Protein AF-B5JHD6-F1 (afdb_monomer_lite)

Structure (mmCIF, N/CA/C/O backbone):
data_AF-B5JHD6-F1
#
_entry.id   AF-B5JHD6-F1
#
loop_
_atom_site.group_PDB
_atom_site.id
_atom_site.type_symbol
_atom_site.label_atom_id
_atom_site.label_alt_id
_atom_site.label_comp_id
_atom_site.label_asym_id
_atom_site.label_entity_id
_atom_site.label_seq_id
_atom_site.pdbx_PDB_ins_code
_atom_site.Cartn_x
_atom_site.Cartn_y
_atom_site.Cartn_z
_atom_site.occupancy
_atom_site.B_iso_or_equiv
_atom_site.auth_seq_id
_atom_site.auth_comp_id
_atom_site.auth_asym_id
_atom_site.auth_atom_id
_atom_site.pdbx_PDB_model_num
ATOM 1 N N . MET A 1 1 ? -7.390 13.481 -15.199 1.00 59.25 1 MET A N 1
ATOM 2 C CA . MET A 1 1 ? -8.404 12.491 -14.768 1.00 59.25 1 MET A CA 1
ATOM 3 C C . MET A 1 1 ? -8.276 12.307 -13.263 1.00 59.25 1 MET A C 1
ATOM 5 O O . MET A 1 1 ? -7.153 12.351 -12.780 1.00 59.25 1 MET A O 1
ATOM 9 N N . ILE A 1 2 ? -9.385 12.173 -12.535 1.00 67.25 2 ILE A N 1
ATOM 10 C CA . ILE A 1 2 ? -9.398 11.978 -11.071 1.00 67.25 2 ILE A CA 1
ATOM 11 C C . ILE A 1 2 ? -9.915 10.574 -10.760 1.00 67.25 2 ILE A C 1
ATOM 13 O O . ILE A 1 2 ? -10.677 10.013 -11.543 1.00 67.25 2 ILE A O 1
ATOM 17 N N . HIS A 1 3 ? -9.494 9.975 -9.647 1.00 74.19 3 HIS A N 1
ATOM 18 C CA . HIS A 1 3 ? -10.008 8.660 -9.261 1.00 74.19 3 HIS A CA 1
ATOM 19 C C . HIS A 1 3 ? -11.530 8.717 -9.033 1.00 74.19 3 HIS A C 1
ATOM 21 O O . HIS A 1 3 ? -12.053 9.740 -8.590 1.00 74.19 3 HIS A O 1
ATOM 27 N N . SER A 1 4 ? -12.247 7.626 -9.320 1.00 74.56 4 SER A N 1
ATOM 28 C CA . SER A 1 4 ? -13.714 7.564 -9.215 1.00 74.56 4 SER A CA 1
ATOM 29 C C . SER A 1 4 ? -14.235 7.854 -7.803 1.00 74.56 4 SER A C 1
ATOM 31 O O . SER A 1 4 ? -15.340 8.359 -7.656 1.00 74.56 4 SER A O 1
ATOM 33 N N . SER A 1 5 ? -13.419 7.619 -6.773 1.00 76.75 5 SER A N 1
ATOM 34 C CA . SER A 1 5 ? -13.726 7.980 -5.380 1.00 76.75 5 SER A CA 1
ATOM 35 C C . SER A 1 5 ? -13.783 9.490 -5.111 1.00 76.75 5 SER A C 1
ATOM 37 O O . SER A 1 5 ? -14.261 9.889 -4.057 1.00 76.75 5 SER A O 1
ATOM 39 N N . LEU A 1 6 ? -13.271 10.318 -6.027 1.00 78.12 6 LEU A N 1
ATOM 40 C CA . LEU A 1 6 ? -13.299 11.787 -5.970 1.00 78.12 6 LEU A CA 1
ATOM 41 C C . LEU A 1 6 ? -14.245 12.374 -7.037 1.00 78.12 6 LEU A C 1
ATOM 43 O O . LEU A 1 6 ? -14.304 13.589 -7.252 1.00 78.12 6 LEU A O 1
ATOM 47 N N . ALA A 1 7 ? -14.940 11.507 -7.778 1.00 79.19 7 ALA A N 1
ATOM 48 C CA . ALA A 1 7 ? -15.856 11.913 -8.827 1.00 79.19 7 ALA A CA 1
ATOM 49 C C . ALA A 1 7 ? -17.216 12.306 -8.230 1.00 79.19 7 ALA A C 1
ATOM 51 O O . ALA A 1 7 ? -17.788 11.590 -7.413 1.00 79.19 7 ALA A O 1
ATOM 52 N N . SER A 1 8 ? -17.743 13.437 -8.686 1.00 82.06 8 SER A N 1
ATOM 53 C CA . SER A 1 8 ? -19.093 13.927 -8.424 1.00 82.06 8 SER A CA 1
ATOM 54 C C . SER A 1 8 ? -19.774 14.225 -9.759 1.00 82.06 8 SER A C 1
ATOM 56 O O . SER A 1 8 ? -19.121 14.401 -10.790 1.00 82.06 8 SER A O 1
ATOM 58 N N . THR A 1 9 ? -21.103 14.300 -9.741 1.00 84.38 9 THR A N 1
ATOM 59 C CA . THR A 1 9 ? -21.901 14.783 -10.872 1.00 84.38 9 THR A CA 1
ATOM 60 C C . THR A 1 9 ? -21.648 16.266 -11.168 1.00 84.38 9 THR A C 1
ATOM 62 O O . THR A 1 9 ? -21.937 16.717 -12.273 1.00 84.38 9 THR A O 1
ATOM 65 N N . GLN A 1 10 ? -21.072 17.015 -10.219 1.00 87.25 10 GLN A N 1
ATOM 66 C CA . GLN A 1 10 ? -20.651 18.406 -10.390 1.00 87.25 10 GLN A CA 1
ATOM 67 C C . GLN A 1 10 ? -19.124 18.527 -10.423 1.00 87.25 10 GLN A C 1
ATOM 69 O O . GLN A 1 10 ? -18.422 18.097 -9.502 1.00 87.25 10 GLN A O 1
ATOM 74 N N . ARG A 1 11 ? -18.601 19.176 -11.468 1.00 86.62 11 ARG A N 1
ATOM 75 C CA . ARG A 1 11 ? -17.157 19.341 -11.692 1.00 86.62 11 ARG A CA 1
ATOM 76 C C . ARG A 1 11 ? -16.479 20.080 -10.539 1.00 86.62 11 ARG A C 1
ATOM 78 O O . ARG A 1 11 ? -15.408 19.673 -10.094 1.00 86.62 11 ARG A O 1
ATOM 85 N N . GLU A 1 12 ? -17.098 21.148 -10.054 1.00 90.25 12 GLU A N 1
ATOM 86 C CA . GLU A 1 12 ? -16.573 22.009 -8.993 1.00 90.25 12 GLU A CA 1
ATOM 87 C C . GLU A 1 12 ? -16.399 21.223 -7.690 1.00 90.25 12 GLU A C 1
ATOM 89 O O . GLU A 1 12 ? -15.386 21.360 -7.001 1.00 90.25 12 GLU A O 1
ATOM 94 N N . GLN A 1 13 ? -17.345 20.330 -7.387 1.00 87.50 13 GLN A N 1
ATOM 95 C CA . GLN A 1 13 ? -17.265 19.456 -6.220 1.00 87.50 13 GLN A CA 1
ATOM 96 C C . GLN A 1 13 ? -16.107 18.465 -6.339 1.00 87.50 13 GLN A C 1
ATOM 98 O O . GLN A 1 13 ? -15.346 18.301 -5.388 1.00 87.50 13 GLN A O 1
ATOM 103 N N . SER A 1 14 ? -15.925 17.856 -7.511 1.00 86.62 14 SER A N 1
ATOM 104 C CA . SER A 1 14 ? -14.797 16.962 -7.780 1.00 86.62 14 SER A CA 1
ATOM 105 C C . SER A 1 14 ? -13.440 17.643 -7.616 1.00 86.62 14 SER A C 1
ATOM 107 O O . SER A 1 14 ? -12.533 17.083 -7.001 1.00 86.62 14 SER A O 1
ATOM 109 N N . VAL A 1 15 ? -13.299 18.869 -8.127 1.00 88.88 15 VAL A N 1
ATOM 110 C CA . VAL A 1 15 ? -12.073 19.663 -7.955 1.00 88.88 15 VAL A CA 1
ATOM 111 C C . VAL A 1 15 ? -11.850 19.994 -6.479 1.00 88.88 15 VAL A C 1
ATOM 113 O O . VAL A 1 15 ? -10.741 19.833 -5.975 1.00 88.88 15 VAL A O 1
ATOM 116 N N . SER A 1 16 ? -12.901 20.401 -5.763 1.00 90.12 16 SER A N 1
ATOM 117 C CA . SER A 1 16 ? -12.817 20.693 -4.329 1.00 90.12 16 SER A CA 1
ATOM 118 C C . SER A 1 16 ? -12.379 19.470 -3.515 1.00 90.12 16 SER A C 1
ATOM 120 O O . SER A 1 16 ? -11.486 19.580 -2.675 1.00 90.12 16 SER A O 1
ATOM 122 N N . GLN A 1 17 ? -12.951 18.293 -3.788 1.00 87.38 17 GLN A N 1
ATOM 123 C CA . GLN A 1 17 ? -12.569 17.041 -3.129 1.00 87.38 17 GLN A CA 1
ATOM 124 C C . GLN A 1 17 ? -11.115 16.667 -3.424 1.00 87.38 17 GLN A C 1
ATOM 126 O O . GLN A 1 17 ? -10.370 16.367 -2.494 1.00 87.38 17 GLN A O 1
ATOM 131 N N . ALA A 1 18 ? -10.687 16.756 -4.687 1.00 88.19 18 ALA A N 1
ATOM 132 C CA . ALA A 1 18 ? -9.306 16.478 -5.070 1.00 88.19 18 ALA A CA 1
ATOM 133 C C . ALA A 1 18 ? -8.311 17.411 -4.363 1.00 88.19 18 ALA A C 1
ATOM 135 O O . ALA A 1 18 ? -7.314 16.942 -3.817 1.00 88.19 18 ALA A O 1
ATOM 136 N N . ASN A 1 19 ? -8.609 18.711 -4.296 1.00 92.31 19 ASN A N 1
ATOM 137 C CA . ASN A 1 19 ? -7.760 19.679 -3.601 1.00 92.31 19 ASN A CA 1
ATOM 138 C C . ASN A 1 19 ? -7.677 19.395 -2.094 1.00 92.31 19 ASN A C 1
ATOM 140 O O . ASN A 1 19 ? -6.587 19.433 -1.529 1.00 92.31 19 ASN A O 1
ATOM 144 N N . LYS A 1 20 ? -8.796 19.044 -1.445 1.00 90.50 20 LYS A N 1
ATOM 145 C CA . LYS A 1 20 ? -8.798 18.643 -0.027 1.00 90.50 20 LYS A CA 1
ATOM 146 C C . LYS A 1 20 ? -7.954 17.390 0.212 1.00 90.50 20 LYS A C 1
ATOM 148 O O . LYS A 1 20 ? -7.180 17.351 1.163 1.00 90.50 20 LYS A O 1
ATOM 153 N N . SER A 1 21 ? -8.064 16.387 -0.659 1.00 88.69 21 SER A N 1
ATOM 154 C CA . SER A 1 21 ? -7.239 15.177 -0.580 1.00 88.69 21 SER A CA 1
ATOM 155 C C . SER A 1 21 ? -5.751 15.469 -0.774 1.00 88.69 21 SER A C 1
ATOM 157 O O . SER A 1 21 ? -4.937 14.875 -0.075 1.00 88.69 21 SER A O 1
ATOM 159 N N . LEU A 1 22 ? -5.388 16.392 -1.671 1.00 90.38 22 LEU A N 1
ATOM 160 C CA . LEU A 1 22 ? -3.996 16.805 -1.876 1.00 90.38 22 LEU A CA 1
ATOM 161 C C . LEU A 1 22 ? -3.410 17.510 -0.650 1.00 90.38 22 LEU A C 1
ATOM 163 O O . LEU A 1 22 ? -2.278 17.216 -0.275 1.00 90.38 22 LEU A O 1
ATOM 167 N N . ILE A 1 23 ? -4.173 18.407 -0.018 1.00 92.62 23 ILE A N 1
ATOM 168 C CA . ILE A 1 23 ? -3.746 19.092 1.211 1.00 92.62 23 ILE A CA 1
ATOM 169 C C . ILE A 1 23 ? -3.494 18.065 2.317 1.00 92.62 23 ILE A C 1
ATOM 171 O O . ILE A 1 23 ? -2.400 18.030 2.874 1.00 92.62 23 ILE A O 1
ATOM 175 N N . ARG A 1 24 ? -4.453 17.158 2.549 1.00 90.06 24 ARG A N 1
ATOM 176 C CA . ARG A 1 24 ? -4.316 16.094 3.552 1.00 90.06 24 ARG A CA 1
ATOM 177 C C . ARG A 1 24 ? -3.116 15.189 3.273 1.00 90.06 24 ARG A C 1
ATOM 179 O O . ARG A 1 24 ? -2.367 14.871 4.188 1.00 90.06 24 ARG A O 1
ATOM 186 N N . LEU A 1 25 ? -2.924 14.783 2.016 1.00 91.25 25 LEU A N 1
ATOM 187 C CA . LEU A 1 25 ? -1.775 13.970 1.624 1.00 91.25 25 LEU A CA 1
ATOM 188 C C . LEU A 1 25 ? -0.466 14.701 1.931 1.00 91.25 25 LEU A C 1
ATOM 190 O O . LEU A 1 25 ? 0.442 14.095 2.486 1.00 91.25 25 LEU A O 1
ATOM 194 N N . ARG A 1 26 ? -0.368 15.997 1.608 1.00 93.50 26 ARG A N 1
ATOM 195 C CA . ARG A 1 26 ? 0.827 16.791 1.913 1.00 93.50 26 ARG A CA 1
ATOM 196 C C . ARG A 1 26 ? 1.088 16.840 3.417 1.00 93.50 26 ARG A C 1
ATOM 198 O O . ARG A 1 26 ? 2.199 16.545 3.829 1.00 93.50 26 ARG A O 1
ATOM 205 N N . GLU A 1 27 ? 0.085 17.157 4.230 1.00 92.44 27 GLU A N 1
ATOM 206 C CA . GLU A 1 27 ? 0.219 17.186 5.696 1.00 92.44 27 GLU A CA 1
ATOM 207 C C . GLU A 1 27 ? 0.692 15.836 6.261 1.00 92.44 27 GLU A C 1
ATOM 209 O O . GLU A 1 27 ? 1.582 15.793 7.112 1.00 92.44 27 GLU A O 1
ATOM 214 N N . GLN A 1 28 ? 0.150 14.727 5.749 1.00 91.69 28 GLN A N 1
ATOM 215 C CA . GLN A 1 28 ? 0.543 13.374 6.153 1.00 91.69 28 GLN A CA 1
ATOM 216 C C . GLN A 1 28 ? 1.957 13.006 5.698 1.00 91.69 28 GLN A C 1
ATOM 218 O O . GLN A 1 28 ? 2.679 12.350 6.440 1.00 91.69 28 GLN A O 1
ATOM 223 N N . LEU A 1 29 ? 2.377 13.441 4.509 1.00 94.12 29 LEU A N 1
ATOM 224 C CA . LEU A 1 29 ? 3.743 13.233 4.031 1.00 94.12 29 LEU A CA 1
ATOM 225 C C . LEU A 1 29 ? 4.763 14.059 4.820 1.00 94.12 29 LEU A C 1
ATOM 227 O O . LEU A 1 29 ? 5.862 13.571 5.043 1.00 94.12 29 LEU A O 1
ATOM 231 N N . LEU A 1 30 ? 4.414 15.272 5.260 1.00 93.31 30 LEU A N 1
ATOM 232 C CA . LEU A 1 30 ? 5.315 16.139 6.032 1.00 93.31 30 LEU A CA 1
ATOM 233 C C . LEU A 1 30 ? 5.460 15.719 7.501 1.00 93.31 30 LEU A C 1
ATOM 235 O O . LEU A 1 30 ? 6.482 15.995 8.115 1.00 93.31 30 LEU A O 1
ATOM 239 N N . SER A 1 31 ? 4.436 15.085 8.076 1.00 90.62 31 SER A N 1
ATOM 240 C CA . SER A 1 31 ? 4.421 14.673 9.491 1.00 90.62 31 SER A CA 1
ATOM 241 C C . SER A 1 31 ? 4.635 13.171 9.705 1.00 90.62 31 SER A C 1
ATOM 243 O O . SER A 1 31 ? 4.925 12.735 10.820 1.00 90.62 31 SER A O 1
ATOM 245 N N . GLY A 1 32 ? 4.468 12.364 8.656 1.00 91.12 32 GLY A N 1
ATOM 246 C CA . GLY A 1 32 ? 4.593 10.913 8.710 1.00 91.12 32 GLY A CA 1
ATOM 247 C C . GLY A 1 32 ? 6.040 10.446 8.846 1.00 91.12 32 GLY A C 1
ATOM 248 O O . GLY A 1 32 ? 6.964 11.074 8.338 1.00 91.12 32 GLY A O 1
ATOM 249 N N . ARG A 1 33 ? 6.224 9.296 9.504 1.00 92.19 33 ARG A N 1
ATOM 250 C CA . ARG A 1 33 ? 7.524 8.610 9.612 1.00 92.19 33 ARG A CA 1
ATOM 251 C C . ARG A 1 33 ? 7.692 7.444 8.643 1.00 92.19 33 ARG A C 1
ATOM 253 O O . ARG A 1 33 ? 8.809 7.014 8.416 1.00 92.19 33 ARG A O 1
ATOM 260 N N . LEU A 1 34 ? 6.594 6.922 8.097 1.00 93.06 34 LEU A N 1
ATOM 261 C CA . LEU A 1 34 ? 6.599 5.763 7.211 1.00 93.06 34 LEU A CA 1
ATOM 262 C C . LEU A 1 34 ? 5.595 5.975 6.076 1.00 93.06 34 LEU A C 1
ATOM 264 O O . LEU A 1 34 ? 4.412 6.209 6.330 1.00 93.06 34 LEU A O 1
ATOM 268 N N . LEU A 1 35 ? 6.055 5.845 4.835 1.00 95.50 35 LEU A N 1
ATOM 269 C CA . LEU A 1 35 ? 5.222 5.797 3.638 1.00 95.50 35 LEU A CA 1
ATOM 270 C C . LEU A 1 35 ? 5.251 4.390 3.045 1.00 95.50 35 LEU A C 1
ATOM 272 O O . LEU A 1 35 ? 6.286 3.917 2.582 1.00 95.50 35 LEU A O 1
ATOM 276 N N . ILE A 1 36 ? 4.090 3.741 3.004 1.00 96.00 36 ILE A N 1
ATOM 277 C CA . ILE A 1 36 ? 3.935 2.423 2.385 1.00 96.00 36 ILE A CA 1
ATOM 278 C C . ILE A 1 36 ? 3.467 2.609 0.940 1.00 96.00 36 ILE A C 1
ATOM 280 O O . ILE A 1 36 ? 2.421 3.213 0.691 1.00 96.00 36 ILE A O 1
ATOM 284 N N . LEU A 1 37 ? 4.218 2.069 -0.018 1.00 96.94 37 LEU A N 1
ATOM 285 C CA . LEU A 1 37 ? 3.880 2.082 -1.439 1.00 96.94 37 LEU A CA 1
ATOM 286 C C . LEU A 1 37 ? 3.614 0.655 -1.924 1.00 96.94 37 LEU A C 1
ATOM 288 O O . LEU A 1 37 ? 4.531 -0.139 -2.134 1.00 96.94 37 LEU A O 1
ATOM 292 N N . THR A 1 38 ? 2.338 0.341 -2.144 1.00 97.25 38 THR A N 1
ATOM 293 C CA . THR A 1 38 ? 1.916 -0.946 -2.706 1.00 97.25 38 THR A CA 1
ATOM 294 C C . THR A 1 38 ? 1.866 -0.886 -4.232 1.00 97.25 38 THR A C 1
ATOM 296 O O . THR A 1 38 ? 1.017 -0.218 -4.822 1.00 97.25 38 THR A O 1
ATOM 299 N N . LEU A 1 39 ? 2.757 -1.625 -4.887 1.00 96.75 39 LEU A N 1
ATOM 300 C CA . LEU A 1 39 ? 2.866 -1.702 -6.339 1.00 96.75 39 LEU A CA 1
ATOM 301 C C . LEU A 1 39 ? 1.906 -2.763 -6.898 1.00 96.75 39 LEU A C 1
ATOM 303 O O . LEU A 1 39 ? 2.007 -3.948 -6.582 1.00 96.75 39 LEU A O 1
ATOM 307 N N . GLY A 1 40 ? 0.950 -2.341 -7.728 1.00 93.56 40 GLY A N 1
ATOM 308 C CA . GLY A 1 40 ? -0.101 -3.218 -8.260 1.00 93.56 40 GLY A CA 1
ATOM 309 C C . GLY A 1 40 ? 0.272 -3.915 -9.568 1.00 93.56 40 GLY A C 1
ATOM 310 O O . GLY A 1 40 ? 0.277 -5.146 -9.644 1.00 93.56 40 GLY A O 1
ATOM 311 N N . SER A 1 41 ? 0.583 -3.114 -10.589 1.00 92.44 41 SER A N 1
ATOM 312 C CA . SER A 1 41 ? 0.850 -3.551 -11.959 1.00 92.44 41 SER A CA 1
ATOM 313 C C . SER A 1 41 ? 1.869 -2.627 -12.629 1.00 92.44 41 SER A C 1
ATOM 315 O O . SER A 1 41 ? 1.910 -1.431 -12.351 1.00 92.44 41 SER A O 1
ATOM 317 N N . SER A 1 42 ? 2.663 -3.192 -13.531 1.00 93.19 42 SER A N 1
ATOM 318 C CA . SER A 1 42 ? 3.587 -2.506 -14.444 1.00 93.19 42 SER A CA 1
ATOM 319 C C . SER A 1 42 ? 3.014 -2.387 -15.860 1.00 93.19 42 SER A C 1
ATOM 321 O O . SER A 1 42 ? 3.710 -1.989 -16.791 1.00 93.19 42 SER A O 1
ATOM 323 N N . TRP A 1 43 ? 1.738 -2.728 -16.040 1.00 91.06 43 TRP A N 1
ATOM 324 C CA . TRP A 1 43 ? 1.001 -2.391 -17.246 1.00 91.06 43 TRP A CA 1
ATOM 325 C C . TRP A 1 43 ? 0.473 -0.965 -17.138 1.00 91.06 43 TRP A C 1
ATOM 327 O O . TRP A 1 43 ? -0.345 -0.661 -16.267 1.00 91.06 43 TRP A O 1
ATOM 337 N N . VAL A 1 44 ? 0.913 -0.108 -18.050 1.00 88.50 44 VAL A N 1
ATOM 338 C CA . VAL A 1 44 ? 0.429 1.267 -18.187 1.00 88.50 44 VAL A CA 1
ATOM 339 C C . VAL A 1 44 ? -0.440 1.398 -19.425 1.00 88.50 44 VAL A C 1
ATOM 341 O O . VAL A 1 44 ? -0.283 0.679 -20.413 1.00 88.50 44 VAL A O 1
ATOM 344 N N . TYR A 1 45 ? -1.384 2.328 -19.333 1.00 86.38 45 TYR A N 1
ATOM 345 C CA . TYR A 1 45 ? -2.268 2.705 -20.420 1.00 86.38 45 TYR A CA 1
ATOM 346 C C . TYR A 1 45 ? -1.944 4.139 -20.818 1.00 86.38 45 TYR A C 1
ATOM 348 O O . TYR A 1 45 ? -1.857 5.014 -19.963 1.00 86.38 45 TYR A O 1
ATOM 356 N N . GLU A 1 46 ? -1.802 4.390 -22.108 1.00 85.31 46 GLU A N 1
ATOM 357 C CA . GLU A 1 46 ? -1.583 5.719 -22.673 1.00 85.31 46 GLU A CA 1
ATOM 358 C C . GLU A 1 46 ? -2.734 6.057 -23.606 1.00 85.31 46 GLU A C 1
ATOM 360 O O . GLU A 1 46 ? -3.170 5.207 -24.380 1.00 85.31 46 GLU A O 1
ATOM 365 N N . ILE A 1 47 ? -3.252 7.282 -23.546 1.00 83.81 47 ILE A N 1
ATOM 366 C CA . ILE A 1 47 ? -4.302 7.705 -24.480 1.00 83.81 47 ILE A CA 1
ATOM 367 C C . ILE A 1 47 ? -3.670 7.860 -25.866 1.00 83.81 47 ILE A C 1
ATOM 369 O O . ILE A 1 47 ? -2.663 8.546 -26.014 1.00 83.81 47 ILE A O 1
ATOM 373 N N . LYS A 1 48 ? -4.268 7.257 -26.899 1.00 82.75 48 LYS A N 1
ATOM 374 C CA . LYS A 1 48 ? -3.724 7.315 -28.270 1.00 82.75 48 LYS A CA 1
ATOM 375 C C . LYS A 1 48 ? -3.541 8.746 -28.784 1.00 82.75 48 LYS A C 1
ATOM 377 O O . LYS A 1 48 ? -2.535 9.044 -29.416 1.00 82.75 48 LYS A O 1
ATOM 382 N N . ASP A 1 49 ? -4.486 9.624 -28.457 1.00 80.69 49 ASP A N 1
ATOM 383 C CA . ASP A 1 49 ? -4.493 11.027 -28.892 1.00 80.69 49 ASP A CA 1
ATOM 384 C C . ASP A 1 49 ? -3.587 11.935 -28.040 1.00 80.69 49 ASP A C 1
ATOM 386 O O . ASP A 1 49 ? -3.318 13.076 -28.411 1.00 80.69 49 ASP A O 1
ATOM 390 N N . ASN A 1 50 ? -3.135 11.460 -26.875 1.00 77.19 50 ASN A N 1
ATOM 391 C CA . ASN A 1 50 ? -2.248 12.191 -25.976 1.00 77.19 50 ASN A CA 1
ATOM 392 C C . ASN A 1 50 ? -1.436 11.179 -25.149 1.00 77.19 50 ASN A C 1
ATOM 394 O O . ASN A 1 50 ? -2.000 10.633 -24.195 1.00 77.19 50 ASN A O 1
ATOM 398 N N . PRO A 1 51 ? -0.153 10.932 -25.483 1.00 73.19 51 PRO A N 1
ATOM 399 C CA . PRO A 1 51 ? 0.677 9.865 -24.914 1.00 73.19 51 PRO A CA 1
ATOM 400 C C . PRO A 1 51 ? 1.126 10.188 -23.479 1.00 73.19 51 PRO A C 1
ATOM 402 O O . PRO A 1 51 ? 2.305 10.255 -23.147 1.00 73.19 51 PRO A O 1
ATOM 405 N N . GLN A 1 52 ? 0.158 10.443 -22.610 1.00 75.75 52 GLN A N 1
ATOM 406 C CA . GLN A 1 52 ? 0.322 10.532 -21.177 1.00 75.75 52 GLN A CA 1
ATOM 407 C C . GLN A 1 52 ? -0.140 9.212 -20.579 1.00 75.75 52 GLN A C 1
ATOM 409 O O . GLN A 1 52 ? -1.242 8.737 -20.871 1.00 75.75 52 GLN A O 1
ATOM 414 N N . ALA A 1 53 ? 0.699 8.647 -19.714 1.00 75.44 53 ALA A N 1
ATOM 415 C CA . ALA A 1 53 ? 0.324 7.505 -18.904 1.00 75.44 53 ALA A CA 1
ATOM 416 C C . ALA A 1 53 ? -0.871 7.880 -18.021 1.00 75.44 53 ALA A C 1
ATOM 418 O O . ALA A 1 53 ? -0.868 8.889 -17.309 1.00 75.44 53 ALA A O 1
ATOM 419 N N . VAL A 1 54 ? -1.905 7.055 -18.066 1.00 73.50 54 VAL A N 1
ATOM 420 C CA . VAL A 1 54 ? -3.126 7.229 -17.298 1.00 73.50 54 VAL A CA 1
ATOM 421 C C . VAL A 1 54 ? -3.515 5.919 -16.639 1.00 73.50 54 VAL A C 1
ATOM 423 O O . VAL A 1 54 ? -3.345 4.829 -17.180 1.00 73.50 54 VAL A O 1
ATOM 426 N N . ALA A 1 55 ? -4.098 6.025 -15.452 1.00 67.06 55 ALA A N 1
ATOM 427 C CA . ALA A 1 55 ? -4.815 4.910 -14.864 1.00 67.06 55 ALA A CA 1
ATOM 428 C C . ALA A 1 55 ? -6.187 4.774 -15.550 1.00 67.06 55 ALA A C 1
ATOM 430 O O . ALA A 1 55 ? -6.838 5.780 -15.859 1.00 67.06 55 ALA A O 1
ATOM 431 N N . HIS A 1 56 ? -6.651 3.540 -15.773 1.00 65.88 56 HIS A N 1
ATOM 432 C CA . HIS A 1 56 ? -7.946 3.228 -16.404 1.00 65.88 56 HIS A CA 1
ATOM 433 C C . HIS A 1 56 ? -9.139 3.502 -15.459 1.00 65.88 56 HIS A C 1
ATOM 435 O O . HIS A 1 56 ? -10.005 2.665 -15.229 1.00 65.88 56 HIS A O 1
ATOM 441 N N . ASN A 1 57 ? -9.193 4.701 -14.877 1.00 60.41 57 ASN A N 1
ATOM 442 C CA . ASN A 1 57 ? -10.077 5.031 -13.754 1.00 60.41 57 ASN A CA 1
ATOM 443 C C . ASN A 1 57 ? -11.499 5.441 -14.167 1.00 60.41 57 ASN A C 1
ATOM 445 O O . ASN A 1 57 ? -12.396 5.469 -13.329 1.00 60.41 57 ASN A O 1
ATOM 449 N N . HIS A 1 58 ? -11.728 5.755 -15.445 1.00 56.62 58 HIS A N 1
ATOM 450 C CA . HIS A 1 58 ? -13.018 6.261 -15.935 1.00 56.62 58 HIS A CA 1
ATOM 451 C C . HIS A 1 58 ? -13.795 5.257 -16.792 1.00 56.62 58 HIS A C 1
ATOM 453 O O . HIS A 1 58 ? -14.741 5.651 -17.468 1.00 56.62 58 HIS A O 1
ATOM 459 N N . LYS A 1 59 ? -13.406 3.971 -16.780 1.00 65.19 59 LYS A N 1
ATOM 460 C CA . LYS A 1 59 ? -14.050 2.914 -17.587 1.00 65.19 59 LYS A CA 1
ATOM 461 C C . LYS A 1 59 ? -14.201 3.305 -19.068 1.00 65.19 59 LYS A C 1
ATOM 463 O O . LYS A 1 59 ? -15.174 2.937 -19.720 1.00 65.19 59 LYS A O 1
ATOM 468 N N . LEU A 1 60 ? -13.254 4.087 -19.586 1.00 71.94 60 LEU A N 1
ATOM 469 C CA . LEU A 1 60 ? -13.243 4.475 -20.991 1.00 71.94 60 LEU A CA 1
ATOM 470 C C . LEU A 1 60 ? -13.025 3.229 -21.867 1.00 71.94 60 LEU A C 1
ATOM 472 O O . LEU A 1 60 ? -12.365 2.287 -21.413 1.00 71.94 60 LEU A O 1
ATOM 476 N N . PRO A 1 61 ? -13.544 3.210 -23.104 1.00 79.00 61 PRO A N 1
ATOM 477 C CA . PRO A 1 61 ? -13.315 2.110 -24.035 1.00 79.00 61 PRO A CA 1
ATOM 478 C C . PRO A 1 61 ? -11.820 1.775 -24.187 1.00 79.00 61 PRO A C 1
ATOM 480 O O . PRO A 1 61 ? -10.987 2.675 -24.305 1.00 79.00 61 PRO A O 1
ATOM 483 N N . LEU A 1 62 ? -11.470 0.482 -24.122 1.00 76.38 62 LEU A N 1
ATOM 484 C CA . LEU A 1 62 ? -10.074 0.011 -24.131 1.00 76.38 62 LEU A CA 1
ATOM 485 C C . LEU A 1 62 ? -9.342 0.334 -25.443 1.00 76.38 62 LEU A C 1
ATOM 487 O O . LEU A 1 62 ? -8.130 0.516 -25.443 1.00 76.38 62 LEU A O 1
ATOM 491 N N . ASP A 1 63 ? -10.078 0.455 -26.545 1.00 83.88 63 ASP A N 1
ATOM 492 C CA . ASP A 1 63 ? -9.576 0.823 -27.872 1.00 83.88 63 ASP A CA 1
ATOM 493 C C . ASP A 1 63 ? -8.993 2.244 -27.938 1.00 83.88 63 ASP A C 1
ATOM 495 O O . ASP A 1 63 ? -8.235 2.546 -28.862 1.00 83.88 63 ASP A O 1
ATOM 499 N N . ARG A 1 64 ? -9.278 3.098 -26.947 1.00 82.75 64 ARG A N 1
ATOM 500 C CA . ARG A 1 64 ? -8.686 4.440 -26.810 1.00 82.75 64 ARG A CA 1
ATOM 501 C C . ARG A 1 64 ? -7.286 4.445 -26.208 1.00 82.75 64 ARG A C 1
ATOM 503 O O . ARG A 1 64 ? -6.650 5.501 -26.183 1.00 82.75 64 ARG A O 1
ATOM 510 N N . PHE A 1 65 ? -6.811 3.297 -25.730 1.00 85.06 65 PHE A N 1
ATOM 511 C CA . PHE A 1 65 ? -5.532 3.197 -25.045 1.00 85.06 65 PHE A CA 1
ATOM 512 C C . PHE A 1 65 ? -4.528 2.352 -25.820 1.00 85.06 65 PHE A C 1
ATOM 514 O O . PHE A 1 65 ? -4.871 1.333 -26.421 1.00 85.06 65 PHE A O 1
ATOM 521 N N . ASN A 1 66 ? -3.269 2.764 -25.760 1.00 85.81 66 ASN A N 1
ATOM 522 C CA . ASN A 1 66 ? -2.135 1.885 -25.979 1.00 85.81 66 ASN A CA 1
ATOM 523 C C . ASN A 1 66 ? -1.753 1.285 -24.630 1.00 85.81 66 ASN A C 1
ATOM 525 O O . ASN A 1 66 ? -1.605 2.010 -23.648 1.00 85.81 66 ASN A O 1
ATOM 529 N N . LYS A 1 67 ? -1.628 -0.039 -24.576 1.00 87.62 67 LYS A N 1
ATOM 530 C CA . LYS A 1 67 ? -1.203 -0.751 -23.375 1.00 87.62 67 LYS A CA 1
ATOM 531 C C . LYS A 1 67 ? 0.236 -1.213 -23.560 1.00 87.62 67 LYS A C 1
ATOM 533 O O . LYS A 1 67 ? 0.525 -1.915 -24.527 1.00 87.62 67 LYS A O 1
ATOM 538 N N . SER A 1 68 ? 1.114 -0.853 -22.633 1.00 89.94 68 SER A N 1
ATOM 539 C CA . SER A 1 68 ? 2.523 -1.245 -22.654 1.00 89.94 68 SER A CA 1
ATOM 540 C C . SER A 1 68 ? 2.966 -1.755 -21.285 1.00 89.94 68 SER A C 1
ATOM 542 O O . SER A 1 68 ? 2.407 -1.395 -20.245 1.00 89.94 68 SER A O 1
ATOM 544 N N . LEU A 1 69 ? 3.945 -2.656 -21.297 1.00 92.12 69 LEU A N 1
ATOM 545 C CA . LEU A 1 69 ? 4.617 -3.131 -20.095 1.00 92.12 69 LEU A CA 1
ATOM 546 C C . LEU A 1 69 ? 5.847 -2.249 -19.877 1.00 92.12 69 LEU A C 1
ATOM 548 O O . LEU A 1 69 ? 6.762 -2.293 -20.699 1.00 92.12 69 LEU A O 1
ATOM 552 N N . ILE A 1 70 ? 5.885 -1.477 -18.791 1.00 94.25 70 ILE A N 1
ATOM 553 C CA . ILE A 1 70 ? 7.082 -0.693 -18.451 1.00 94.25 70 ILE A CA 1
ATOM 554 C C . ILE A 1 70 ? 8.127 -1.567 -17.783 1.00 94.25 70 ILE A C 1
ATOM 556 O O . ILE A 1 70 ? 7.813 -2.477 -17.009 1.00 94.25 70 ILE A O 1
ATOM 560 N N . SER A 1 71 ? 9.383 -1.292 -18.108 1.00 96.88 71 SER A N 1
ATOM 561 C CA . SER A 1 71 ? 10.539 -2.036 -17.621 1.00 96.88 71 SER A CA 1
ATOM 562 C C . SER A 1 71 ? 10.870 -1.693 -16.164 1.00 96.88 71 SER A C 1
ATOM 564 O O . SER A 1 71 ? 10.538 -0.611 -15.674 1.00 96.88 71 SER A O 1
ATOM 566 N N . HIS A 1 72 ? 11.552 -2.600 -15.454 1.00 97.56 72 HIS A N 1
ATOM 567 C CA . HIS A 1 72 ? 11.987 -2.323 -14.080 1.00 97.56 72 HIS A CA 1
ATOM 568 C C . HIS A 1 72 ? 12.864 -1.057 -13.956 1.00 97.56 72 HIS A C 1
ATOM 570 O O . HIS A 1 72 ? 12.601 -0.294 -13.031 1.00 97.56 72 HIS A O 1
ATOM 576 N N . PRO A 1 73 ? 13.801 -0.721 -14.878 1.00 98.00 73 PRO A N 1
ATOM 577 C CA . PRO A 1 73 ? 14.597 0.501 -14.750 1.00 98.00 73 PRO A CA 1
ATOM 578 C C . PRO A 1 73 ? 13.750 1.771 -14.863 1.00 98.00 73 PRO A C 1
ATOM 580 O O . PRO A 1 73 ? 14.016 2.762 -14.182 1.00 98.00 73 PRO A O 1
ATOM 583 N N . GLU A 1 74 ? 12.711 1.757 -15.703 1.00 96.50 74 GLU A N 1
ATOM 584 C CA . GLU A 1 74 ? 11.768 2.873 -15.805 1.00 96.50 74 GLU A CA 1
ATOM 585 C C . GLU A 1 74 ? 10.976 3.034 -14.506 1.00 96.50 74 GLU A C 1
ATOM 587 O O . GLU A 1 74 ? 10.893 4.144 -13.976 1.00 96.50 74 GLU A O 1
ATOM 592 N N . ILE A 1 75 ? 10.456 1.933 -13.951 1.00 97.19 75 ILE A N 1
ATOM 593 C CA . ILE A 1 75 ? 9.741 1.933 -12.668 1.00 97.19 75 ILE A CA 1
ATOM 594 C C . ILE A 1 75 ? 10.640 2.495 -11.559 1.00 97.19 75 ILE A C 1
ATOM 596 O O . ILE A 1 75 ? 10.238 3.447 -10.885 1.00 97.19 75 ILE A O 1
ATOM 600 N N . SER A 1 76 ? 11.865 1.975 -11.417 1.00 97.88 76 SER A N 1
ATOM 601 C CA . SER A 1 76 ? 12.851 2.442 -10.435 1.00 97.88 76 SER A CA 1
ATOM 602 C C . SER A 1 76 ? 13.115 3.938 -10.585 1.00 97.88 76 SER A C 1
ATOM 604 O O . SER A 1 76 ? 13.032 4.686 -9.615 1.00 97.88 76 SER A O 1
ATOM 606 N N . LYS A 1 77 ? 13.344 4.419 -11.814 1.00 97.62 77 LYS A N 1
ATOM 607 C CA . LYS A 1 77 ? 13.581 5.842 -12.098 1.00 97.62 77 LYS A CA 1
ATOM 608 C C . LYS A 1 77 ? 12.407 6.724 -11.667 1.00 97.62 77 LYS A C 1
ATOM 610 O O . LYS A 1 7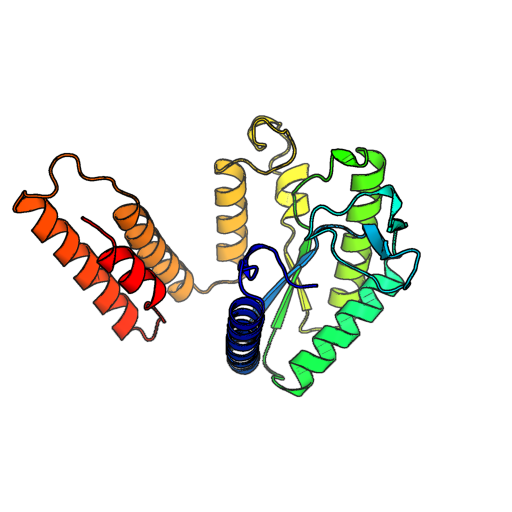7 ? 12.621 7.785 -11.073 1.00 97.62 77 LYS A O 1
ATOM 615 N N . HIS A 1 78 ? 11.176 6.324 -11.984 1.00 95.62 78 HIS A N 1
ATOM 616 C CA . HIS A 1 78 ? 9.982 7.099 -11.642 1.00 95.62 78 HIS A CA 1
ATOM 617 C C . HIS A 1 78 ? 9.724 7.126 -10.134 1.00 95.62 78 HIS A C 1
ATOM 619 O O . HIS A 1 78 ? 9.478 8.202 -9.583 1.00 95.62 78 HIS A O 1
ATOM 625 N N . LEU A 1 79 ? 9.837 5.976 -9.465 1.00 97.44 79 LEU A N 1
ATOM 626 C CA . LEU A 1 79 ? 9.685 5.874 -8.015 1.00 97.44 79 LEU A CA 1
ATOM 627 C C . LEU A 1 79 ? 10.785 6.644 -7.281 1.00 97.44 79 LEU A C 1
ATOM 629 O O . LEU A 1 79 ? 10.464 7.472 -6.435 1.00 97.44 79 LEU A O 1
ATOM 633 N N . ALA A 1 80 ? 12.055 6.476 -7.660 1.00 97.88 80 ALA A N 1
ATOM 634 C CA . ALA A 1 80 ? 13.169 7.215 -7.066 1.00 97.88 80 ALA A CA 1
ATOM 635 C C . ALA A 1 80 ? 12.973 8.730 -7.185 1.00 97.88 80 ALA A C 1
ATOM 637 O O . ALA A 1 80 ? 13.224 9.468 -6.235 1.00 97.88 80 ALA A O 1
ATOM 638 N N . ARG A 1 81 ? 12.493 9.220 -8.338 1.00 97.75 81 ARG A N 1
ATOM 639 C CA . ARG A 1 81 ? 12.174 10.644 -8.508 1.00 97.75 81 ARG A CA 1
ATOM 640 C C . ARG A 1 81 ? 11.082 11.098 -7.540 1.00 97.75 81 ARG A C 1
ATOM 642 O O . ARG A 1 81 ? 11.230 12.156 -6.937 1.00 97.75 81 ARG A O 1
ATOM 649 N N . ALA A 1 82 ? 9.998 10.336 -7.411 1.00 95.75 82 ALA A N 1
ATOM 650 C CA . ALA A 1 82 ? 8.899 10.680 -6.512 1.00 95.75 82 ALA A CA 1
ATOM 651 C C . ALA A 1 82 ? 9.350 10.673 -5.044 1.00 95.75 82 ALA A C 1
ATOM 653 O O . ALA A 1 82 ? 9.103 11.637 -4.325 1.00 95.75 82 ALA A O 1
ATOM 654 N N . ILE A 1 83 ? 10.083 9.639 -4.633 1.00 96.25 83 ILE A N 1
ATOM 655 C CA . ILE A 1 83 ? 10.621 9.497 -3.277 1.00 96.25 83 ILE A CA 1
ATOM 656 C C . ILE A 1 83 ? 11.582 10.645 -2.951 1.00 96.25 83 ILE A C 1
ATOM 658 O O . ILE A 1 83 ? 11.463 11.247 -1.890 1.00 96.25 83 ILE A O 1
ATOM 662 N N . LYS A 1 84 ? 12.470 11.031 -3.879 1.00 96.62 84 LYS A N 1
ATOM 663 C CA . LYS A 1 84 ? 13.367 12.187 -3.695 1.00 96.62 84 LYS A CA 1
ATOM 664 C C . LYS A 1 84 ? 12.609 13.496 -3.477 1.00 96.62 84 LYS A C 1
ATOM 666 O O . LYS A 1 84 ? 13.017 14.289 -2.640 1.00 96.62 84 LYS A O 1
ATOM 671 N N . LEU A 1 85 ? 11.515 13.722 -4.209 1.00 96.38 85 LEU A N 1
ATOM 672 C CA . LEU A 1 85 ? 10.682 14.916 -4.024 1.00 96.38 85 LEU A CA 1
ATOM 673 C C . LEU A 1 85 ? 9.980 14.921 -2.664 1.00 96.38 85 LEU A C 1
ATOM 675 O O . LEU A 1 85 ? 9.872 15.971 -2.048 1.00 96.38 85 LEU A O 1
ATOM 679 N N . ILE A 1 86 ? 9.521 13.758 -2.197 1.00 95.25 86 ILE A N 1
ATOM 680 C CA . ILE A 1 86 ? 8.905 13.622 -0.872 1.00 95.25 86 ILE A CA 1
ATOM 681 C C . ILE A 1 86 ? 9.949 13.885 0.217 1.00 95.25 86 ILE A C 1
ATOM 683 O O . ILE A 1 86 ? 9.711 14.687 1.115 1.00 95.25 86 ILE A O 1
ATOM 687 N N . ARG A 1 87 ? 11.130 13.268 0.106 1.00 95.44 87 ARG A N 1
ATOM 688 C CA . ARG A 1 87 ? 12.191 13.404 1.110 1.00 95.44 87 ARG A CA 1
ATOM 689 C C . ARG A 1 87 ? 12.848 14.773 1.158 1.00 95.44 87 ARG A C 1
ATOM 691 O O . ARG A 1 87 ? 13.333 15.154 2.211 1.00 95.44 87 ARG A O 1
ATOM 698 N N . ALA A 1 88 ? 12.815 15.529 0.063 1.00 96.31 88 ALA A N 1
ATOM 699 C CA . ALA A 1 88 ? 13.237 16.927 0.075 1.00 96.31 88 ALA A CA 1
ATOM 700 C C . ALA A 1 88 ? 12.383 17.797 1.018 1.00 96.31 88 ALA A C 1
ATOM 702 O O . ALA A 1 88 ? 12.839 18.849 1.454 1.00 96.31 88 ALA A O 1
ATOM 703 N N . GLU A 1 89 ? 11.156 17.369 1.325 1.00 96.06 89 GLU A N 1
ATOM 704 C CA . GLU A 1 89 ? 10.249 18.077 2.231 1.00 96.06 89 GLU A CA 1
ATOM 705 C C . GLU A 1 89 ? 10.143 17.400 3.612 1.00 96.06 89 GLU A C 1
ATOM 707 O O . GLU A 1 89 ? 9.751 18.048 4.580 1.00 96.06 89 GLU A O 1
ATOM 712 N N . ASN A 1 90 ? 10.482 16.110 3.715 1.00 97.00 90 ASN A N 1
ATOM 713 C CA . ASN A 1 90 ? 10.536 15.352 4.965 1.00 97.00 90 ASN A CA 1
ATOM 714 C C . ASN A 1 90 ? 11.687 14.335 4.925 1.00 97.00 90 ASN A C 1
ATOM 716 O O . ASN A 1 90 ? 11.540 13.234 4.396 1.00 97.00 90 ASN A O 1
ATOM 720 N N . GLU A 1 91 ? 12.840 14.698 5.481 1.00 95.75 91 GLU A N 1
ATOM 721 C CA . GLU A 1 91 ? 14.035 13.847 5.445 1.00 95.75 91 GLU A CA 1
ATOM 722 C C . GLU A 1 91 ? 13.909 12.589 6.323 1.00 95.75 91 GLU A C 1
ATOM 724 O O . GLU A 1 91 ? 14.550 11.580 6.016 1.00 95.75 91 GLU A O 1
ATOM 729 N N . ASP A 1 92 ? 13.046 12.622 7.345 1.00 95.56 92 ASP A N 1
ATOM 730 C CA . ASP A 1 92 ? 12.858 11.570 8.356 1.00 95.56 92 ASP A CA 1
ATOM 731 C C . ASP A 1 92 ? 11.861 10.471 7.943 1.00 95.56 92 ASP A C 1
ATOM 733 O O . ASP A 1 92 ? 11.590 9.559 8.731 1.00 95.56 92 ASP A O 1
ATOM 737 N N . ILE A 1 93 ? 11.263 10.563 6.750 1.00 96.06 93 ILE A N 1
ATOM 738 C CA . ILE A 1 93 ? 10.300 9.564 6.274 1.00 96.06 93 ILE A CA 1
ATOM 739 C C . ILE A 1 93 ? 11.004 8.336 5.689 1.00 96.06 93 ILE A C 1
ATOM 741 O O . ILE A 1 93 ? 11.732 8.420 4.694 1.00 96.06 93 ILE A O 1
ATOM 745 N N . ASP A 1 94 ? 10.713 7.180 6.276 1.00 96.00 94 ASP A N 1
ATOM 746 C CA . ASP A 1 94 ? 11.083 5.875 5.742 1.00 96.00 94 ASP A CA 1
ATOM 747 C C . ASP A 1 94 ? 10.069 5.423 4.688 1.00 96.00 94 ASP A C 1
ATOM 749 O O . ASP A 1 94 ? 8.875 5.739 4.751 1.00 96.00 94 ASP A O 1
ATOM 753 N N . ILE A 1 95 ? 10.526 4.648 3.708 1.00 97.62 95 ILE A N 1
ATOM 754 C CA . ILE A 1 95 ? 9.683 4.085 2.653 1.00 97.62 95 ILE A CA 1
ATOM 755 C C . ILE A 1 95 ? 9.627 2.567 2.807 1.00 97.62 95 ILE A C 1
ATOM 757 O O . ILE A 1 95 ? 10.652 1.894 2.879 1.00 97.62 95 ILE A O 1
ATOM 761 N N . CYS A 1 96 ? 8.420 2.009 2.785 1.00 97.75 96 CYS A N 1
ATOM 762 C CA . CYS A 1 96 ? 8.199 0.573 2.668 1.00 97.75 96 CYS A CA 1
ATOM 763 C C . CYS A 1 96 ? 7.559 0.274 1.311 1.00 97.75 96 CYS A C 1
ATOM 765 O O . CYS A 1 96 ? 6.413 0.644 1.047 1.00 97.75 96 CYS A O 1
ATOM 767 N N . LEU A 1 97 ? 8.304 -0.384 0.430 1.00 98.44 97 LEU A N 1
ATOM 768 C CA . LEU A 1 97 ? 7.788 -0.903 -0.827 1.00 98.44 97 LEU A CA 1
ATOM 769 C C . LEU A 1 97 ? 7.170 -2.278 -0.594 1.00 98.44 97 LEU A C 1
ATOM 771 O O . LEU A 1 97 ? 7.680 -3.089 0.170 1.00 98.44 97 LEU A O 1
ATOM 775 N N . THR A 1 98 ? 6.084 -2.576 -1.293 1.00 98.50 98 THR A N 1
ATOM 776 C CA . THR A 1 98 ? 5.520 -3.925 -1.308 1.00 98.50 98 THR A CA 1
ATOM 777 C C . THR A 1 98 ? 4.843 -4.195 -2.641 1.00 98.50 98 THR A C 1
ATOM 779 O O . THR A 1 98 ? 4.274 -3.287 -3.250 1.00 98.50 98 THR A O 1
ATOM 782 N N . VAL A 1 99 ? 4.894 -5.432 -3.129 1.00 98.44 99 VAL A N 1
ATOM 783 C CA . VAL A 1 99 ? 4.144 -5.826 -4.326 1.00 98.44 99 VAL A CA 1
ATOM 784 C C . VAL A 1 99 ? 2.786 -6.365 -3.898 1.00 98.44 99 VAL A C 1
ATOM 786 O O . VAL A 1 99 ? 2.677 -7.210 -3.015 1.00 98.44 99 VAL A O 1
ATOM 789 N N . SER A 1 100 ? 1.720 -5.872 -4.528 1.00 96.69 100 SER A N 1
ATOM 790 C CA . SER A 1 100 ? 0.367 -6.324 -4.220 1.00 96.69 100 SER A CA 1
ATOM 791 C C . SER A 1 100 ? 0.215 -7.818 -4.534 1.00 96.69 100 SER A C 1
ATOM 793 O O . SER A 1 100 ? 0.510 -8.220 -5.667 1.00 96.69 100 SER A O 1
ATOM 795 N N . PRO A 1 101 ? -0.343 -8.622 -3.613 1.00 95.19 101 PRO A N 1
ATOM 796 C CA . PRO A 1 101 ? -0.653 -10.025 -3.864 1.00 95.19 101 PRO A CA 1
ATOM 797 C C . PRO A 1 101 ? -1.832 -10.246 -4.831 1.00 95.19 101 PRO A C 1
ATOM 799 O O . PRO A 1 101 ? -2.062 -11.364 -5.287 1.00 95.19 101 PRO A O 1
ATOM 802 N N . VAL A 1 102 ? -2.582 -9.192 -5.181 1.00 95.06 102 VAL A N 1
ATOM 803 C CA . VAL A 1 102 ? -3.724 -9.290 -6.103 1.00 95.06 102 VAL A CA 1
ATOM 804 C C . VAL A 1 102 ? -3.258 -9.690 -7.505 1.00 95.06 102 VAL A C 1
ATOM 806 O O . VAL A 1 102 ? -2.334 -9.087 -8.068 1.00 95.06 102 VAL A O 1
ATOM 809 N N . ARG A 1 103 ? -3.937 -10.684 -8.089 1.00 91.81 103 ARG A N 1
ATOM 810 C CA . ARG A 1 103 ? -3.645 -11.205 -9.432 1.00 91.81 103 ARG A CA 1
ATOM 811 C C . ARG A 1 103 ? -4.451 -10.464 -10.496 1.00 91.81 103 ARG A C 1
ATOM 813 O O . ARG A 1 103 ? -5.680 -10.440 -10.466 1.00 91.81 103 ARG A O 1
ATOM 820 N N . HIS A 1 104 ? -3.772 -9.935 -11.508 1.00 88.38 104 HIS A N 1
ATOM 821 C CA . HIS A 1 104 ? -4.404 -9.299 -12.666 1.00 88.38 104 HIS A CA 1
ATOM 822 C C . HIS A 1 104 ? -4.796 -10.341 -13.728 1.00 88.38 104 HIS A C 1
ATOM 824 O O . HIS A 1 104 ? -4.274 -10.354 -14.838 1.00 88.38 104 HIS A O 1
ATOM 830 N N . LEU A 1 105 ? -5.739 -11.230 -13.387 1.00 87.25 105 LEU A N 1
ATOM 831 C CA . LEU A 1 105 ? -6.112 -12.387 -14.220 1.00 87.25 105 LEU A CA 1
ATOM 832 C C . LEU A 1 105 ? -6.678 -12.027 -15.599 1.00 87.25 105 LEU A C 1
ATOM 834 O O . LEU A 1 105 ? -6.546 -12.816 -16.530 1.00 87.25 105 LEU A O 1
ATOM 838 N N . ARG A 1 106 ? -7.279 -10.839 -15.742 1.00 84.25 106 ARG A N 1
ATOM 839 C CA . ARG A 1 106 ? -7.850 -10.360 -17.016 1.00 84.25 106 ARG A CA 1
ATOM 840 C C . ARG A 1 106 ? -6.820 -10.267 -18.137 1.00 84.25 106 ARG A C 1
ATOM 842 O O . ARG A 1 106 ? -7.188 -10.386 -19.297 1.00 84.25 106 ARG A O 1
ATOM 849 N N . ASP A 1 107 ? -5.560 -10.055 -17.774 1.00 82.06 107 ASP A N 1
ATOM 850 C CA . ASP A 1 107 ? -4.466 -9.897 -18.724 1.00 82.06 107 ASP A CA 1
ATOM 851 C C . ASP A 1 107 ? -3.788 -11.224 -19.072 1.00 82.06 107 ASP A C 1
ATOM 853 O O . ASP A 1 107 ? -3.029 -11.276 -20.032 1.00 82.06 107 ASP A O 1
ATOM 857 N N . GLY A 1 108 ? -4.079 -12.287 -18.318 1.00 90.06 108 GLY A N 1
ATOM 858 C CA . GLY A 1 108 ? -3.398 -13.573 -18.405 1.00 90.06 108 GLY A CA 1
ATOM 859 C C . GLY A 1 108 ? -2.397 -13.794 -17.269 1.00 90.06 108 GLY A C 1
ATOM 860 O O . GLY A 1 108 ? -1.840 -12.868 -16.674 1.00 90.06 108 GLY A O 1
ATOM 861 N N . LEU A 1 109 ? -2.182 -15.067 -16.925 1.00 92.31 109 LEU A N 1
ATOM 862 C CA . LEU A 1 109 ? -1.283 -15.460 -15.832 1.00 92.31 109 LEU A CA 1
ATOM 863 C C . LEU A 1 109 ? 0.176 -15.116 -16.128 1.00 92.31 109 LEU A C 1
ATOM 865 O O . LEU A 1 109 ? 0.907 -14.687 -15.235 1.00 92.31 109 LEU A O 1
ATOM 869 N N . ARG A 1 110 ? 0.591 -15.283 -17.385 1.00 95.38 110 ARG A N 1
ATOM 870 C CA . ARG A 1 110 ? 1.942 -14.951 -17.834 1.00 95.38 110 ARG A CA 1
ATOM 871 C C . ARG A 1 110 ? 2.187 -13.448 -17.724 1.00 95.38 110 ARG A C 1
ATOM 873 O O . ARG A 1 110 ? 3.215 -13.034 -17.205 1.00 95.38 110 ARG A O 1
ATOM 880 N N . GLU A 1 111 ? 1.228 -12.643 -18.154 1.00 95.00 111 GLU A N 1
ATOM 881 C CA . GLU A 1 111 ? 1.271 -11.183 -18.163 1.00 95.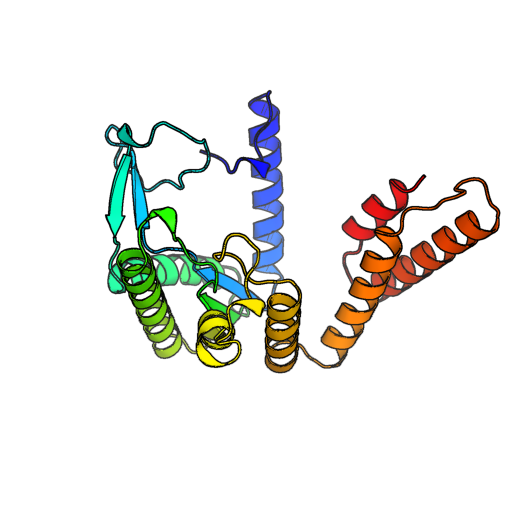00 111 GLU A CA 1
ATOM 882 C C . GLU A 1 111 ? 1.244 -10.618 -16.741 1.00 95.00 111 GLU A C 1
ATOM 884 O O . GLU A 1 111 ? 1.958 -9.658 -16.443 1.00 95.00 111 GLU A O 1
ATOM 889 N N . ASN A 1 112 ? 0.480 -11.248 -15.843 1.00 94.69 112 ASN A N 1
ATOM 890 C CA . ASN A 1 112 ? 0.545 -10.972 -14.414 1.00 94.69 112 ASN A CA 1
ATOM 891 C C . ASN A 1 112 ? 1.950 -11.256 -13.865 1.00 94.69 112 ASN A C 1
ATOM 893 O O . ASN A 1 112 ? 2.528 -10.388 -13.222 1.00 94.69 112 ASN A O 1
ATOM 897 N N . ASN A 1 113 ? 2.520 -12.432 -14.137 1.00 96.00 113 ASN A N 1
ATOM 898 C CA . ASN A 1 113 ? 3.826 -12.811 -13.592 1.00 96.00 113 ASN A CA 1
ATOM 899 C C . ASN A 1 113 ? 4.962 -11.931 -14.126 1.00 96.00 113 ASN A C 1
ATOM 901 O O . ASN A 1 113 ? 5.800 -11.492 -13.344 1.00 96.00 113 ASN A O 1
ATOM 905 N N . LEU A 1 114 ? 4.958 -11.609 -15.424 1.00 97.19 114 LEU A N 1
ATOM 906 C CA . LEU A 1 114 ? 5.889 -10.637 -16.008 1.00 97.19 114 LEU A CA 1
ATOM 907 C C . LEU A 1 114 ? 5.767 -9.279 -15.320 1.00 97.19 114 LEU A C 1
ATOM 909 O O . LEU A 1 114 ? 6.773 -8.654 -14.987 1.00 97.19 114 LEU A O 1
ATOM 913 N N . SER A 1 115 ? 4.532 -8.846 -15.060 1.00 96.56 115 SER A N 1
ATOM 914 C CA . SER A 1 115 ? 4.317 -7.590 -14.369 1.00 96.56 115 SER A CA 1
ATOM 915 C C . SER A 1 115 ? 4.871 -7.604 -12.944 1.00 96.56 115 SER A C 1
ATOM 917 O O . SER A 1 115 ? 5.633 -6.707 -12.585 1.00 96.56 115 SER A O 1
ATOM 919 N N . LYS A 1 116 ? 4.554 -8.633 -12.150 1.00 97.50 116 LYS A N 1
ATOM 920 C CA . LYS A 1 116 ? 5.064 -8.767 -10.778 1.00 97.50 116 LYS A CA 1
ATOM 921 C C . LYS A 1 116 ? 6.591 -8.849 -10.759 1.00 97.50 116 LYS A C 1
ATOM 923 O O . LYS A 1 116 ? 7.201 -8.163 -9.950 1.00 97.50 116 LYS A O 1
ATOM 928 N N . ALA A 1 117 ? 7.209 -9.569 -11.698 1.00 98.19 117 ALA A N 1
ATOM 929 C CA . ALA A 1 117 ? 8.665 -9.642 -11.824 1.00 98.19 117 ALA A CA 1
ATOM 930 C C . ALA A 1 117 ? 9.309 -8.261 -12.034 1.00 98.19 117 ALA A C 1
ATOM 932 O O . ALA A 1 117 ? 10.295 -7.938 -11.379 1.00 98.19 117 ALA A O 1
ATOM 933 N N . HIS A 1 118 ? 8.737 -7.411 -12.894 1.00 98.44 118 HIS A N 1
ATOM 934 C CA . HIS A 1 118 ? 9.244 -6.047 -13.087 1.00 98.44 118 HIS A CA 1
ATOM 935 C C . HIS A 1 118 ? 9.123 -5.191 -11.819 1.00 98.44 118 HIS A C 1
ATOM 937 O O . HIS A 1 118 ? 10.034 -4.423 -11.516 1.00 98.44 118 HIS A O 1
ATOM 943 N N . LEU A 1 119 ? 8.020 -5.324 -11.076 1.00 98.50 119 LEU A N 1
ATOM 944 C CA . LEU A 1 119 ? 7.821 -4.596 -9.820 1.00 98.50 119 LEU A CA 1
ATOM 945 C C . LEU A 1 119 ? 8.785 -5.070 -8.725 1.00 98.50 119 LEU A C 1
ATOM 947 O O . LEU A 1 119 ? 9.330 -4.236 -8.010 1.00 98.50 119 LEU A O 1
ATOM 951 N N . LEU A 1 120 ? 9.021 -6.382 -8.623 1.00 98.69 120 LEU A N 1
ATOM 952 C CA . LEU A 1 120 ? 9.975 -6.975 -7.681 1.00 98.69 120 LEU A CA 1
ATOM 953 C C . LEU A 1 120 ? 11.406 -6.518 -7.968 1.00 98.69 120 LEU A C 1
ATOM 955 O O . LEU A 1 120 ? 12.098 -6.074 -7.059 1.00 98.69 120 LEU A O 1
ATOM 959 N N . LEU A 1 121 ? 11.828 -6.549 -9.238 1.00 98.62 121 LEU A N 1
ATOM 960 C CA . LEU A 1 121 ? 13.148 -6.057 -9.643 1.00 98.62 121 LEU A CA 1
ATOM 961 C C . LEU A 1 121 ? 13.328 -4.571 -9.315 1.00 98.62 121 LEU A C 1
ATOM 963 O O . LEU A 1 121 ? 14.379 -4.178 -8.818 1.00 98.62 121 LEU A O 1
ATOM 967 N N . ALA A 1 122 ? 12.302 -3.752 -9.561 1.00 98.62 122 ALA A N 1
ATOM 968 C CA . ALA A 1 122 ? 12.360 -2.331 -9.243 1.00 98.62 122 ALA A CA 1
ATOM 969 C C . ALA A 1 122 ? 12.413 -2.075 -7.729 1.00 98.62 122 ALA A C 1
ATOM 971 O O . ALA A 1 122 ? 13.186 -1.236 -7.274 1.00 98.62 122 ALA A O 1
ATOM 972 N N . ALA A 1 123 ? 11.621 -2.810 -6.943 1.00 98.56 123 ALA A N 1
ATOM 973 C CA . ALA A 1 123 ? 11.638 -2.703 -5.489 1.00 98.56 123 ALA A CA 1
ATOM 974 C C . ALA A 1 123 ? 13.003 -3.100 -4.909 1.00 98.56 123 ALA A C 1
ATOM 976 O O . ALA A 1 123 ? 13.565 -2.340 -4.127 1.00 98.56 123 ALA A O 1
ATOM 977 N N . HIS A 1 124 ? 13.565 -4.224 -5.363 1.00 98.62 124 HIS A N 1
ATOM 978 C CA . HIS A 1 124 ? 14.886 -4.691 -4.944 1.00 98.62 124 HIS A CA 1
ATOM 979 C C . HIS A 1 124 ? 15.998 -3.693 -5.293 1.00 98.62 124 HIS A C 1
ATOM 981 O O . HIS A 1 124 ? 16.870 -3.416 -4.469 1.00 98.62 124 HIS A O 1
ATOM 987 N N . GLN A 1 125 ? 15.960 -3.118 -6.501 1.00 98.44 125 GLN A N 1
ATOM 988 C CA . GLN A 1 125 ? 16.918 -2.092 -6.904 1.00 98.44 125 GLN A CA 1
ATOM 989 C C . GLN A 1 125 ? 16.858 -0.878 -5.966 1.00 98.44 125 GLN A C 1
ATOM 991 O O . GLN A 1 125 ? 17.893 -0.423 -5.491 1.00 98.44 125 GLN A O 1
ATOM 996 N N . LEU A 1 126 ? 15.657 -0.367 -5.677 1.00 98.50 126 LEU A N 1
ATOM 997 C CA . LEU A 1 126 ? 15.483 0.807 -4.817 1.00 98.50 126 LEU A CA 1
ATOM 998 C C . LEU A 1 126 ? 15.887 0.542 -3.365 1.00 98.50 126 LEU A C 1
ATOM 1000 O O . LEU A 1 126 ? 16.545 1.384 -2.768 1.00 98.50 126 LEU A O 1
ATOM 1004 N N . GLU A 1 127 ? 15.522 -0.613 -2.815 1.00 98.12 127 GLU A N 1
ATOM 1005 C CA . GLU A 1 127 ? 15.954 -1.042 -1.479 1.00 98.12 127 GLU A CA 1
ATOM 1006 C C . GLU A 1 127 ? 17.486 -1.134 -1.386 1.00 98.12 127 GLU A C 1
ATOM 1008 O O . GLU A 1 127 ? 18.080 -0.700 -0.405 1.00 98.12 127 GLU A O 1
ATOM 1013 N N . THR A 1 128 ? 18.148 -1.626 -2.438 1.00 97.75 128 THR A N 1
ATOM 1014 C CA . THR A 1 128 ? 19.618 -1.722 -2.481 1.00 97.75 128 THR A CA 1
ATOM 1015 C C . THR A 1 128 ? 20.291 -0.352 -2.622 1.00 97.75 128 THR A C 1
ATOM 1017 O O . THR A 1 128 ? 21.368 -0.126 -2.075 1.00 97.75 128 THR A O 1
ATOM 1020 N N . GLU A 1 129 ? 19.690 0.565 -3.383 1.00 97.50 129 GLU A N 1
ATOM 1021 C CA . GLU A 1 129 ? 20.253 1.894 -3.654 1.00 97.50 129 GLU A CA 1
ATOM 1022 C C . GLU A 1 129 ? 20.058 2.892 -2.501 1.00 97.50 129 GLU A C 1
ATOM 1024 O O . GLU A 1 129 ? 20.806 3.870 -2.410 1.00 97.50 129 GLU A O 1
ATOM 1029 N N . PHE A 1 130 ? 19.053 2.694 -1.643 1.00 97.12 130 PHE A N 1
ATOM 1030 C CA . PHE A 1 130 ? 18.627 3.691 -0.666 1.00 97.12 130 PHE A CA 1
ATOM 1031 C C . PHE A 1 130 ? 18.351 3.078 0.715 1.00 97.12 130 PHE A C 1
ATOM 1033 O O . PHE A 1 130 ? 17.355 2.393 0.903 1.00 97.12 130 PHE A O 1
ATOM 1040 N N . GLU A 1 131 ? 19.149 3.448 1.721 1.00 96.25 131 GLU A N 1
ATOM 1041 C CA . GLU A 1 131 ? 19.050 2.906 3.095 1.00 96.25 131 GLU A CA 1
ATOM 1042 C C . GLU A 1 131 ? 17.694 3.131 3.793 1.00 96.25 131 GLU A C 1
ATOM 1044 O O . GLU A 1 131 ? 17.317 2.376 4.681 1.00 96.25 131 GLU A O 1
ATOM 1049 N N . HIS A 1 132 ? 16.953 4.168 3.398 1.00 96.06 132 HIS A N 1
ATOM 1050 C CA . HIS A 1 132 ? 15.640 4.528 3.955 1.00 96.06 132 HIS A CA 1
ATOM 1051 C C . HIS A 1 132 ? 14.477 3.826 3.234 1.00 96.06 132 HIS A C 1
ATOM 1053 O O . HIS A 1 132 ? 13.314 4.185 3.425 1.00 96.06 132 HIS A O 1
ATOM 1059 N N . ILE A 1 133 ? 14.776 2.886 2.334 1.00 98.06 133 ILE A N 1
ATOM 1060 C CA . ILE A 1 133 ? 13.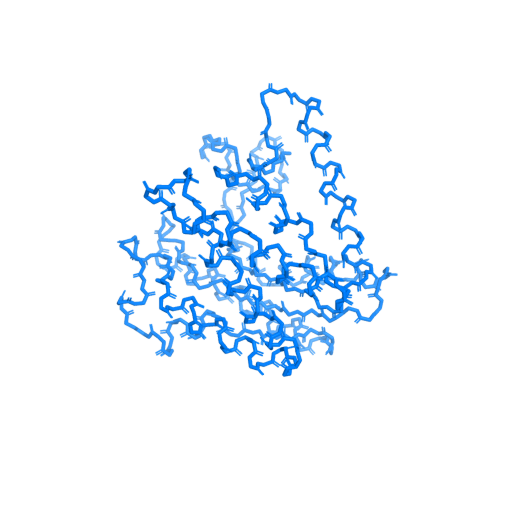788 2.093 1.611 1.00 98.06 133 ILE A CA 1
ATOM 1061 C C . ILE A 1 133 ? 13.919 0.643 2.066 1.00 98.06 133 ILE A C 1
ATOM 1063 O O . ILE A 1 133 ? 14.997 0.067 2.031 1.00 98.06 133 ILE A O 1
ATOM 1067 N N . SER A 1 134 ? 12.796 0.048 2.450 1.00 98.00 134 SER A N 1
ATOM 1068 C CA . SER A 1 134 ? 12.677 -1.368 2.806 1.00 98.00 134 SER A CA 1
ATOM 1069 C C . SER A 1 134 ? 11.623 -2.052 1.944 1.00 98.00 134 SER A C 1
ATOM 1071 O O . SER A 1 134 ? 10.710 -1.394 1.432 1.00 98.00 134 SER A O 1
ATOM 1073 N N . TYR A 1 135 ? 11.712 -3.372 1.803 1.00 98.44 135 TYR A N 1
ATOM 1074 C CA . TYR A 1 135 ? 10.706 -4.186 1.134 1.00 98.44 135 TYR A CA 1
ATOM 1075 C C . TYR A 1 135 ? 9.918 -5.066 2.116 1.00 98.44 135 TYR A C 1
ATOM 1077 O O . TYR A 1 135 ? 10.488 -5.804 2.917 1.00 98.44 135 TYR A O 1
ATOM 1085 N N . PHE A 1 136 ? 8.584 -5.028 2.030 1.00 98.44 136 PHE A N 1
ATOM 1086 C CA . PHE A 1 136 ? 7.702 -5.962 2.732 1.00 98.44 136 PHE A CA 1
ATOM 1087 C C . PHE A 1 136 ? 7.116 -7.009 1.764 1.00 98.44 136 PHE A C 1
ATOM 1089 O O . PHE A 1 136 ? 6.415 -6.629 0.815 1.00 98.44 136 PHE A O 1
ATOM 1096 N N . PRO A 1 137 ? 7.309 -8.318 2.018 1.00 98.06 137 PRO A N 1
ATOM 1097 C CA . PRO A 1 137 ? 7.022 -9.383 1.055 1.00 98.06 137 PRO A CA 1
ATOM 1098 C C . PRO A 1 137 ? 5.550 -9.843 1.032 1.00 98.06 137 PRO A C 1
ATOM 1100 O O . PRO A 1 137 ? 5.243 -11.027 1.129 1.00 98.06 137 PRO A O 1
ATOM 1103 N N . ALA A 1 138 ? 4.585 -8.922 0.918 1.00 98.06 138 ALA A N 1
ATOM 1104 C CA . ALA A 1 138 ? 3.157 -9.276 0.917 1.00 98.06 138 ALA A CA 1
ATOM 1105 C C . ALA A 1 138 ? 2.754 -10.212 -0.240 1.00 98.06 138 ALA A C 1
ATOM 1107 O O . ALA A 1 138 ? 1.824 -11.008 -0.092 1.00 98.06 138 ALA A O 1
ATOM 1108 N N . TYR A 1 139 ? 3.421 -10.095 -1.393 1.00 97.88 139 TYR A N 1
ATOM 1109 C CA . TYR A 1 139 ? 3.184 -10.945 -2.558 1.00 97.88 139 TYR A CA 1
ATOM 1110 C C . TYR A 1 139 ? 3.620 -12.383 -2.267 1.00 97.88 139 TYR A C 1
ATOM 1112 O O . TYR A 1 139 ? 2.806 -13.295 -2.389 1.00 97.88 139 TYR A O 1
ATOM 1120 N N . GLU A 1 140 ? 4.857 -12.557 -1.812 1.00 97.81 140 GLU A N 1
ATOM 1121 C CA . GLU A 1 140 ? 5.504 -13.828 -1.484 1.00 97.81 140 GLU A CA 1
ATOM 1122 C C . GLU A 1 140 ? 4.794 -14.533 -0.327 1.00 97.81 140 GLU A C 1
ATOM 1124 O O . GLU A 1 140 ? 4.504 -15.724 -0.419 1.00 97.81 140 GLU A O 1
ATOM 1129 N N . LEU A 1 141 ? 4.397 -13.795 0.718 1.00 97.94 141 LEU A N 1
ATOM 1130 C CA . LEU A 1 141 ? 3.571 -14.343 1.797 1.00 97.94 141 LEU A CA 1
ATOM 1131 C C . LEU A 1 141 ? 2.290 -14.982 1.243 1.00 97.94 141 LEU A C 1
ATOM 1133 O O . LEU A 1 141 ? 1.897 -16.059 1.689 1.00 97.94 141 LEU A O 1
ATOM 1137 N N . LEU A 1 142 ? 1.634 -14.363 0.250 1.00 97.31 142 LEU A N 1
ATOM 1138 C CA . LEU A 1 142 ? 0.451 -14.979 -0.347 1.00 97.31 142 LEU A CA 1
ATOM 1139 C C . LEU A 1 142 ? 0.804 -16.181 -1.230 1.00 97.31 142 LEU A C 1
ATOM 1141 O O . LEU A 1 142 ? 0.133 -17.206 -1.151 1.00 97.31 142 LEU A O 1
ATOM 1145 N N . ILE A 1 143 ? 1.782 -16.048 -2.124 1.00 94.38 143 ILE A N 1
ATOM 1146 C CA . ILE A 1 143 ? 2.007 -17.062 -3.163 1.00 94.38 143 ILE A CA 1
ATOM 1147 C C . ILE A 1 143 ? 2.801 -18.280 -2.671 1.00 94.38 143 ILE A C 1
ATOM 1149 O O . ILE A 1 143 ? 2.570 -19.379 -3.181 1.00 94.38 143 ILE A O 1
ATOM 1153 N N . ASP A 1 144 ? 3.676 -18.107 -1.679 1.00 95.12 144 ASP A N 1
ATOM 1154 C CA . ASP A 1 144 ? 4.609 -19.135 -1.213 1.00 95.12 144 ASP A CA 1
ATOM 1155 C C . ASP A 1 144 ? 4.252 -19.673 0.178 1.00 95.12 144 ASP A C 1
ATOM 1157 O O . ASP A 1 144 ? 4.218 -20.893 0.360 1.00 95.12 144 ASP A O 1
ATOM 1161 N N . GLU A 1 145 ? 3.917 -18.811 1.147 1.00 95.75 145 GLU A N 1
ATOM 1162 C CA . GLU A 1 145 ? 3.493 -19.275 2.480 1.00 95.75 145 GLU A CA 1
ATOM 1163 C C . GLU A 1 145 ? 2.014 -19.692 2.497 1.00 95.75 145 GLU A C 1
ATOM 1165 O O . GLU A 1 145 ? 1.660 -20.780 2.959 1.00 95.75 145 GLU A O 1
ATOM 1170 N N . LEU A 1 146 ? 1.133 -18.860 1.937 1.00 95.88 146 LEU A N 1
ATOM 1171 C CA . LEU A 1 146 ? -0.311 -19.100 1.837 1.00 95.88 146 LEU A CA 1
ATOM 1172 C C . LEU A 1 146 ? -0.699 -19.735 0.488 1.00 95.88 146 LEU A C 1
ATOM 1174 O O . LEU A 1 146 ? -1.670 -19.350 -0.159 1.00 95.88 146 LEU A O 1
ATOM 1178 N N . ARG A 1 147 ? 0.048 -20.760 0.079 1.00 90.69 147 ARG A N 1
ATOM 1179 C CA . ARG A 1 147 ? 0.065 -21.372 -1.266 1.00 90.69 147 ARG A CA 1
ATOM 1180 C C . ARG A 1 147 ? -1.247 -22.010 -1.778 1.00 90.69 147 ARG A C 1
ATOM 1182 O O . ARG A 1 147 ? -1.291 -22.537 -2.888 1.00 90.69 147 ARG A O 1
ATOM 1189 N N . ASP A 1 148 ? -2.317 -22.008 -0.992 1.00 93.56 148 ASP A N 1
ATOM 1190 C CA . ASP A 1 148 ? -3.574 -22.712 -1.281 1.00 93.56 148 ASP A CA 1
ATOM 1191 C C . ASP A 1 148 ? -4.672 -21.756 -1.794 1.00 93.56 148 ASP A C 1
ATOM 1193 O O . ASP A 1 148 ? -4.825 -20.639 -1.298 1.00 93.56 148 ASP A O 1
ATOM 1197 N N . TYR A 1 149 ? -5.489 -22.197 -2.759 1.00 92.56 149 TYR A N 1
ATOM 1198 C CA . TYR A 1 149 ? -6.614 -21.414 -3.288 1.00 92.56 149 TYR A CA 1
ATOM 1199 C C . TYR A 1 149 ? -7.631 -20.979 -2.225 1.00 92.56 149 TYR A C 1
ATOM 1201 O O . TYR A 1 149 ? -8.298 -19.966 -2.425 1.00 92.56 149 TYR A O 1
ATOM 1209 N N . ARG A 1 150 ? -7.707 -21.659 -1.073 1.00 95.19 150 ARG A N 1
ATOM 1210 C CA . ARG A 1 150 ? -8.509 -21.233 0.088 1.00 95.19 150 ARG A CA 1
ATOM 1211 C C . ARG A 1 150 ? -8.169 -19.821 0.570 1.00 95.19 150 ARG A C 1
ATOM 1213 O O . ARG A 1 150 ? -8.979 -19.177 1.228 1.00 95.19 150 ARG A O 1
ATOM 1220 N N . PHE A 1 151 ? -6.961 -19.351 0.264 1.00 97.06 151 PHE A N 1
ATOM 1221 C CA . PHE A 1 151 ? -6.488 -18.028 0.634 1.00 97.06 151 PHE A CA 1
ATOM 1222 C C . PHE A 1 151 ? -6.867 -16.946 -0.376 1.00 97.06 151 PHE A C 1
ATOM 1224 O O . PHE A 1 151 ? -6.555 -15.779 -0.143 1.00 97.06 151 PHE A O 1
ATOM 1231 N N . TYR A 1 152 ? -7.604 -17.293 -1.430 1.00 96.81 152 TYR A N 1
ATOM 1232 C CA . TYR A 1 152 ? -8.196 -16.367 -2.385 1.00 96.81 152 TYR A CA 1
ATOM 1233 C C . TYR A 1 152 ? -9.713 -16.284 -2.190 1.00 96.81 152 TYR A C 1
ATOM 1235 O O . TYR A 1 152 ? -10.350 -17.191 -1.658 1.00 96.81 152 TYR A O 1
ATOM 1243 N N . LYS A 1 153 ? -10.304 -15.170 -2.616 1.00 96.88 153 LYS A N 1
ATOM 1244 C CA . LYS A 1 153 ? -11.757 -15.039 -2.768 1.00 96.88 153 LYS A CA 1
ATOM 1245 C C . LYS A 1 153 ? -12.239 -15.875 -3.958 1.00 96.88 153 LYS A C 1
ATOM 1247 O O . LYS A 1 153 ? -11.444 -16.397 -4.734 1.00 96.88 153 LYS A O 1
ATOM 1252 N N . GLU A 1 154 ? -13.557 -15.938 -4.134 1.00 94.88 154 GLU A N 1
ATOM 1253 C CA . GLU A 1 154 ? -14.218 -16.661 -5.233 1.00 94.88 154 GLU A CA 1
ATOM 1254 C C . GLU A 1 154 ? -13.727 -16.245 -6.630 1.00 94.88 154 GLU A C 1
ATOM 1256 O O . GLU A 1 154 ? -13.754 -17.044 -7.560 1.00 94.88 154 GLU A O 1
ATOM 1261 N N . ASP A 1 155 ? -13.229 -15.013 -6.782 1.00 93.88 155 ASP A N 1
ATOM 1262 C CA . ASP A 1 155 ? -12.655 -14.520 -8.037 1.00 93.88 155 ASP A CA 1
ATOM 1263 C C . ASP A 1 155 ? -11.242 -15.048 -8.347 1.00 93.88 155 ASP A C 1
ATOM 1265 O O . ASP A 1 155 ? -10.696 -14.744 -9.409 1.00 93.88 155 ASP A O 1
ATOM 1269 N N . LEU A 1 156 ? -10.644 -15.818 -7.427 1.00 93.00 156 LEU A N 1
ATOM 1270 C CA . LEU A 1 156 ? -9.293 -16.390 -7.504 1.00 93.00 156 LEU A CA 1
ATOM 1271 C C . LEU A 1 156 ? -8.174 -15.355 -7.722 1.00 93.00 156 LEU A C 1
ATOM 1273 O O . LEU A 1 156 ? -7.039 -15.713 -8.068 1.00 93.00 156 LEU A O 1
ATOM 1277 N N . ALA A 1 157 ? -8.491 -14.073 -7.533 1.00 93.19 157 ALA A N 1
ATOM 1278 C CA . ALA A 1 157 ? -7.631 -12.937 -7.822 1.00 93.19 157 ALA A CA 1
ATOM 1279 C C . ALA A 1 157 ? -7.276 -12.160 -6.558 1.00 93.19 157 ALA A C 1
ATOM 1281 O O . ALA A 1 157 ? -6.118 -11.775 -6.384 1.00 93.19 157 ALA A O 1
ATOM 1282 N N . HIS A 1 158 ? -8.255 -11.937 -5.683 1.00 96.06 158 HIS A N 1
ATOM 1283 C CA . HIS A 1 158 ? -8.068 -11.179 -4.455 1.00 96.06 158 HIS A CA 1
ATOM 1284 C C . HIS A 1 158 ? -7.805 -12.103 -3.261 1.00 96.06 158 HIS A C 1
ATOM 1286 O O . HIS A 1 158 ? -8.424 -13.165 -3.173 1.00 96.06 158 HIS A O 1
ATOM 1292 N N . PRO A 1 159 ? -6.955 -11.692 -2.302 1.00 96.44 159 PRO A N 1
ATOM 1293 C CA . PRO A 1 159 ? -6.772 -12.429 -1.059 1.00 96.44 159 PRO A CA 1
ATOM 1294 C C . PRO A 1 159 ? -8.088 -12.538 -0.276 1.00 96.44 159 PRO A C 1
ATOM 1296 O O . PRO A 1 159 ? -8.879 -11.592 -0.210 1.00 96.44 159 PRO A O 1
ATOM 1299 N N . SER A 1 160 ? -8.312 -13.698 0.333 1.00 97.31 160 SER A N 1
ATOM 1300 C CA . SER A 1 160 ? -9.358 -13.936 1.329 1.00 97.31 160 SER A CA 1
ATOM 1301 C C . SER A 1 160 ? -9.118 -13.100 2.591 1.00 97.31 160 SER A C 1
ATOM 1303 O O . SER A 1 160 ? -8.005 -12.632 2.834 1.00 97.31 160 SER A O 1
ATOM 1305 N N . LYS A 1 161 ? -10.138 -12.975 3.452 1.00 95.31 161 LYS A N 1
ATOM 1306 C CA . LYS A 1 161 ? -9.982 -12.316 4.760 1.00 95.31 161 LYS A CA 1
ATOM 1307 C C . LYS A 1 161 ? -8.875 -12.971 5.593 1.00 95.31 161 LYS A C 1
ATOM 1309 O O . LYS A 1 161 ? -8.031 -12.267 6.125 1.00 95.31 161 LYS A O 1
ATOM 1314 N N . GLN A 1 162 ? -8.835 -14.305 5.639 1.00 96.56 162 GLN A N 1
ATOM 1315 C CA . GLN A 1 162 ? -7.802 -15.047 6.367 1.00 96.56 162 GLN A CA 1
ATOM 1316 C C . GLN A 1 162 ? -6.388 -14.680 5.892 1.00 96.56 162 GLN A C 1
ATOM 1318 O O . GLN A 1 162 ? -5.486 -14.515 6.707 1.00 96.56 162 GLN A O 1
ATOM 1323 N N . ALA A 1 163 ? -6.201 -14.535 4.579 1.00 97.25 163 ALA A N 1
ATOM 1324 C CA . ALA A 1 163 ? -4.919 -14.148 4.010 1.00 97.25 163 ALA A CA 1
ATOM 1325 C C . ALA A 1 163 ? -4.557 -12.694 4.333 1.00 97.25 163 ALA A C 1
ATOM 1327 O O . ALA A 1 163 ? -3.426 -12.414 4.718 1.00 97.25 163 ALA A O 1
ATOM 1328 N N . THR A 1 164 ? -5.518 -11.772 4.219 1.00 96.12 164 THR A N 1
ATOM 1329 C CA . THR A 1 164 ? -5.311 -10.367 4.593 1.00 96.12 164 THR A CA 1
ATOM 1330 C C . THR A 1 164 ? -4.954 -10.225 6.073 1.00 96.12 164 THR A C 1
ATOM 1332 O O . THR A 1 164 ? -3.998 -9.522 6.383 1.00 96.12 164 THR A O 1
ATOM 1335 N N . ASP A 1 165 ? -5.651 -10.934 6.966 1.00 94.81 165 ASP A N 1
ATOM 1336 C CA . ASP A 1 165 ? -5.383 -10.920 8.409 1.00 94.81 165 ASP A CA 1
ATOM 1337 C C . ASP A 1 165 ? -3.973 -11.463 8.718 1.00 94.81 165 ASP A C 1
ATOM 1339 O O . ASP A 1 165 ? -3.244 -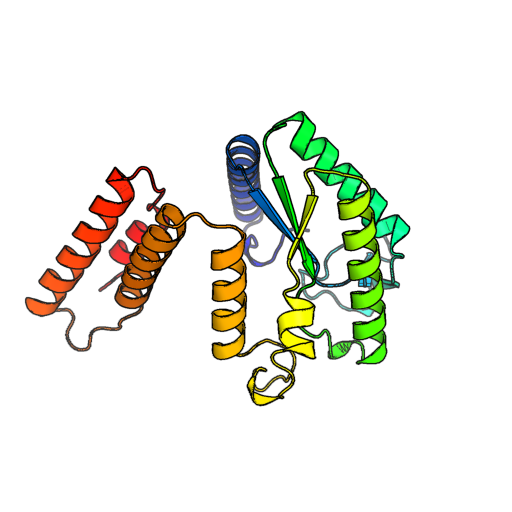10.895 9.530 1.00 94.81 165 ASP A O 1
ATOM 1343 N N . TYR A 1 166 ? -3.551 -12.534 8.033 1.00 97.12 166 TYR A N 1
ATOM 1344 C CA . TYR A 1 166 ? -2.205 -13.094 8.185 1.00 97.12 166 TYR A CA 1
ATOM 1345 C C . TYR A 1 166 ? -1.113 -12.115 7.736 1.00 97.12 166 TYR A C 1
ATOM 1347 O O . TYR A 1 166 ? -0.168 -11.865 8.482 1.00 97.12 166 TYR A O 1
ATOM 1355 N N . ILE A 1 167 ? -1.263 -11.525 6.547 1.00 97.00 167 ILE A N 1
ATOM 1356 C CA . ILE A 1 167 ? -0.311 -10.546 6.007 1.00 97.00 167 ILE A CA 1
ATOM 1357 C C . ILE A 1 167 ? -0.249 -9.305 6.909 1.00 97.00 167 ILE A C 1
ATOM 1359 O O . ILE A 1 167 ? 0.840 -8.806 7.185 1.00 97.00 167 ILE A O 1
ATOM 1363 N N . TRP A 1 168 ? -1.396 -8.831 7.411 1.00 95.00 168 TRP A N 1
ATOM 1364 C CA . TRP A 1 168 ? -1.461 -7.708 8.350 1.00 95.00 168 TRP A CA 1
ATOM 1365 C C . TRP A 1 168 ? -0.725 -8.001 9.657 1.00 95.00 168 TRP A C 1
ATOM 1367 O O . TRP A 1 168 ? 0.004 -7.141 10.154 1.00 95.00 168 TRP A O 1
ATOM 1377 N N . ARG A 1 169 ? -0.861 -9.221 10.187 1.00 94.88 169 ARG A N 1
ATOM 1378 C CA . ARG A 1 169 ? -0.121 -9.660 11.372 1.00 94.88 169 ARG A CA 1
ATOM 1379 C C . ARG A 1 169 ? 1.387 -9.626 11.126 1.00 94.88 169 ARG A C 1
ATOM 1381 O O . ARG A 1 169 ? 2.093 -8.994 11.905 1.00 94.88 169 ARG A O 1
ATOM 1388 N N . CYS A 1 170 ? 1.865 -10.225 10.033 1.00 96.75 170 CYS A N 1
ATOM 1389 C CA . CYS A 1 170 ? 3.285 -10.195 9.666 1.00 96.75 170 CYS A CA 1
ATOM 1390 C C . CYS A 1 170 ? 3.796 -8.752 9.522 1.00 96.75 170 CYS A C 1
ATOM 1392 O O . CYS A 1 170 ? 4.809 -8.397 10.114 1.00 96.75 170 CYS A O 1
ATOM 1394 N N . PHE A 1 171 ? 3.057 -7.892 8.812 1.00 95.19 171 PHE A N 1
ATOM 1395 C CA . PHE A 1 171 ? 3.410 -6.479 8.657 1.00 95.19 171 PHE A CA 1
ATOM 1396 C C . PHE A 1 171 ? 3.520 -5.758 10.007 1.00 95.19 171 PHE A C 1
ATOM 1398 O O . PHE A 1 171 ? 4.501 -5.069 10.284 1.00 95.19 171 PHE A O 1
ATOM 1405 N N . SER A 1 172 ? 2.515 -5.940 10.862 1.00 92.88 172 SER A N 1
ATOM 1406 C CA . SER A 1 172 ? 2.436 -5.300 12.175 1.00 92.88 172 SER A CA 1
ATOM 1407 C C . SER A 1 172 ? 3.546 -5.766 13.117 1.00 92.88 172 SER A C 1
ATOM 1409 O O . SER A 1 172 ? 4.055 -4.979 13.916 1.00 92.88 172 SER A O 1
ATOM 1411 N N . GLU A 1 173 ? 3.933 -7.039 13.040 1.00 93.25 173 GLU A N 1
ATOM 1412 C CA . GLU A 1 173 ? 5.056 -7.602 13.795 1.00 93.25 173 GLU A CA 1
ATOM 1413 C C . GLU A 1 173 ? 6.396 -6.986 13.359 1.00 93.25 173 GLU A C 1
ATOM 1415 O O . GLU A 1 173 ? 7.232 -6.699 14.217 1.00 93.25 173 GLU A O 1
ATOM 1420 N N . THR A 1 174 ? 6.565 -6.711 12.060 1.00 91.56 174 THR A N 1
ATOM 1421 C CA . THR A 1 174 ? 7.798 -6.150 11.485 1.00 91.56 174 THR A CA 1
ATOM 1422 C C . THR A 1 174 ? 7.938 -4.637 11.672 1.00 91.56 174 THR A C 1
ATOM 1424 O O . THR A 1 174 ? 9.011 -4.176 12.050 1.00 91.56 174 THR A O 1
ATOM 1427 N N . PHE A 1 175 ? 6.888 -3.854 11.405 1.00 89.75 175 PHE A N 1
ATOM 1428 C CA . PHE A 1 175 ? 7.005 -2.390 11.276 1.00 89.75 175 PHE A CA 1
ATOM 1429 C C . PHE A 1 175 ? 6.437 -1.592 12.448 1.00 89.75 175 PHE A C 1
ATOM 1431 O O . PHE A 1 175 ? 6.762 -0.414 12.603 1.00 89.75 175 PHE A O 1
ATOM 1438 N N . LEU A 1 176 ? 5.567 -2.185 13.266 1.00 89.81 176 LEU A N 1
ATOM 1439 C CA . LEU A 1 176 ? 4.899 -1.460 14.344 1.00 89.81 176 LEU A CA 1
ATOM 1440 C C . LEU A 1 176 ? 5.539 -1.790 15.692 1.00 89.81 176 LEU A C 1
ATOM 1442 O O . LEU A 1 176 ? 5.901 -2.927 15.971 1.00 89.81 176 LEU A O 1
ATOM 1446 N N . THR A 1 177 ? 5.643 -0.798 16.574 1.00 90.75 177 THR A N 1
ATOM 1447 C CA . THR A 1 177 ? 6.046 -1.033 17.969 1.00 90.75 177 THR A CA 1
ATOM 1448 C C . THR A 1 177 ? 4.932 -1.738 18.743 1.00 90.75 177 THR A C 1
ATOM 1450 O O . THR A 1 177 ? 3.763 -1.650 18.367 1.00 90.75 177 THR A O 1
ATOM 1453 N N . ASP A 1 178 ? 5.245 -2.364 19.882 1.00 91.38 178 ASP A N 1
ATOM 1454 C CA . ASP A 1 178 ? 4.224 -2.969 20.758 1.00 91.38 178 ASP A CA 1
ATOM 1455 C C . ASP A 1 178 ? 3.128 -1.981 21.167 1.00 91.38 178 ASP A C 1
ATOM 1457 O O . ASP A 1 178 ? 1.949 -2.326 21.238 1.00 91.38 178 ASP A O 1
ATOM 1461 N N . THR A 1 179 ? 3.505 -0.729 21.424 1.00 90.81 179 THR A N 1
ATOM 1462 C CA . THR A 1 179 ? 2.550 0.340 21.731 1.00 90.81 179 THR A CA 1
ATOM 1463 C C . THR A 1 179 ? 1.645 0.638 20.540 1.00 90.81 179 THR A C 1
ATOM 1465 O O . THR A 1 179 ? 0.439 0.794 20.720 1.00 90.81 179 THR A O 1
ATOM 1468 N N . CYS A 1 180 ? 2.197 0.687 19.326 1.00 89.25 180 CYS A N 1
ATOM 1469 C CA . CYS A 1 180 ? 1.411 0.905 18.117 1.00 89.25 180 CYS A CA 1
ATOM 1470 C C . CYS A 1 180 ? 0.475 -0.280 17.836 1.00 89.25 180 CYS A C 1
ATOM 1472 O O . CYS A 1 180 ? -0.716 -0.061 17.636 1.00 89.25 180 CYS A O 1
ATOM 1474 N N . ARG A 1 181 ? 0.958 -1.524 17.951 1.00 90.75 181 ARG A N 1
ATOM 1475 C CA . ARG A 1 181 ? 0.133 -2.734 17.803 1.00 90.75 181 ARG A CA 1
ATOM 1476 C C . ARG A 1 181 ? -1.035 -2.779 18.787 1.00 90.75 181 ARG A C 1
ATOM 1478 O O . ARG A 1 181 ? -2.153 -3.081 18.383 1.00 90.75 181 ARG A O 1
ATOM 1485 N N . ARG A 1 182 ? -0.808 -2.439 20.063 1.00 90.69 182 ARG A N 1
ATOM 1486 C CA . ARG A 1 182 ? -1.889 -2.356 21.065 1.00 90.69 182 ARG A CA 1
ATOM 1487 C C . ARG A 1 182 ? -2.956 -1.340 20.662 1.00 90.69 182 ARG A C 1
ATOM 1489 O O . ARG A 1 182 ? -4.137 -1.670 20.676 1.00 90.69 182 ARG A O 1
ATOM 1496 N N . ARG A 1 183 ? -2.540 -0.148 20.224 1.00 90.69 183 ARG A N 1
ATOM 1497 C CA . ARG A 1 183 ? -3.457 0.890 19.725 1.00 90.69 183 ARG A CA 1
ATOM 1498 C C . ARG A 1 183 ? -4.223 0.441 18.480 1.00 90.69 183 ARG A C 1
ATOM 1500 O O . ARG A 1 183 ? -5.418 0.694 18.393 1.00 90.69 183 ARG A O 1
ATOM 1507 N N . CYS A 1 184 ? -3.573 -0.252 17.543 1.00 89.31 184 CYS A N 1
ATOM 1508 C CA . CYS A 1 184 ? -4.253 -0.850 16.392 1.00 89.31 184 CYS A CA 1
ATOM 1509 C C . CYS A 1 184 ? -5.349 -1.825 16.841 1.00 89.31 184 CYS A C 1
ATOM 1511 O O . CYS A 1 184 ? -6.469 -1.714 16.360 1.00 89.31 184 CYS A O 1
ATOM 1513 N N . GLY A 1 185 ? -5.074 -2.696 17.818 1.00 89.81 185 GLY A N 1
ATOM 1514 C CA . GLY A 1 185 ? -6.081 -3.607 18.373 1.00 89.81 185 GLY A CA 1
ATOM 1515 C C . GLY A 1 185 ? -7.261 -2.891 19.049 1.00 89.81 185 GLY A C 1
ATOM 1516 O O . GLY A 1 185 ? -8.411 -3.304 18.900 1.00 89.81 185 GLY A O 1
ATOM 1517 N N . GLU A 1 186 ? -7.009 -1.785 19.754 1.00 91.38 186 GLU A N 1
ATOM 1518 C CA . GLU A 1 186 ? -8.070 -0.942 20.328 1.00 91.38 186 GLU A 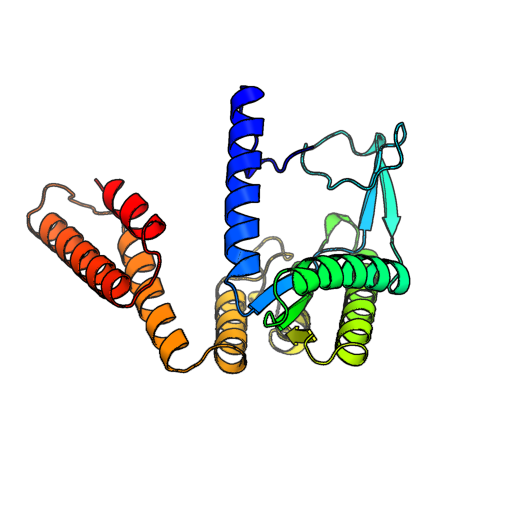CA 1
ATOM 1519 C C . GLU A 1 186 ? -8.950 -0.317 19.230 1.00 91.38 186 GLU A C 1
ATOM 1521 O O . GLU A 1 186 ? -10.179 -0.371 19.318 1.00 91.38 186 GLU A O 1
ATOM 1526 N N . ILE A 1 187 ? -8.334 0.207 18.164 1.00 91.88 187 ILE A N 1
ATOM 1527 C CA . ILE A 1 187 ? -9.040 0.756 16.996 1.00 91.88 187 ILE A CA 1
ATOM 1528 C C . ILE A 1 187 ? -9.842 -0.338 16.279 1.00 91.88 187 ILE A C 1
ATOM 1530 O O . ILE A 1 187 ? -11.007 -0.122 15.953 1.00 91.88 187 ILE A O 1
ATOM 1534 N N . GLU A 1 188 ? -9.265 -1.521 16.067 1.00 89.50 188 GLU A N 1
ATOM 1535 C CA . GLU A 1 188 ? -9.946 -2.672 15.461 1.00 89.50 188 GLU A CA 1
ATOM 1536 C C . GLU A 1 188 ? -11.166 -3.102 16.288 1.00 89.50 188 GLU A C 1
ATOM 1538 O O . GLU A 1 188 ? -12.224 -3.383 15.723 1.00 89.50 188 GLU A O 1
ATOM 1543 N N . SER A 1 189 ? -11.066 -3.084 17.623 1.00 91.69 189 SER A N 1
ATOM 1544 C CA . SER A 1 189 ? -12.203 -3.348 18.514 1.00 91.69 189 SER A CA 1
ATOM 1545 C C . SER A 1 189 ? -13.319 -2.315 18.347 1.00 91.69 189 SER A C 1
ATOM 1547 O O . SER A 1 189 ? -14.494 -2.689 18.324 1.00 91.69 189 SER A O 1
ATOM 1549 N N . VAL A 1 190 ? -12.968 -1.032 18.221 1.00 93.00 190 VAL A N 1
ATOM 1550 C CA . VAL A 1 190 ? -13.937 0.047 17.978 1.00 93.00 190 VAL A CA 1
ATOM 1551 C C . VAL A 1 190 ? -14.595 -0.116 16.609 1.00 93.00 190 VAL A C 1
ATOM 1553 O O . VAL A 1 190 ? -15.819 -0.113 16.530 1.00 93.00 190 VAL A O 1
ATOM 1556 N N . LEU A 1 191 ? -13.817 -0.335 15.548 1.00 90.12 191 LEU A N 1
ATOM 1557 C CA . LEU A 1 191 ? -14.334 -0.561 14.195 1.00 90.12 191 LEU A CA 1
ATOM 1558 C C . LEU A 1 191 ? -15.275 -1.771 14.145 1.00 90.12 191 LEU A C 1
ATOM 1560 O O . LEU A 1 191 ? -16.368 -1.685 13.588 1.00 90.12 191 LEU A O 1
ATOM 1564 N N . ALA A 1 192 ? -14.905 -2.884 14.783 1.00 88.44 192 ALA A N 1
ATOM 1565 C CA . ALA A 1 192 ? -15.771 -4.055 14.870 1.00 88.44 192 ALA A CA 1
ATOM 1566 C C . ALA A 1 192 ? -17.099 -3.728 15.575 1.00 88.44 192 ALA A C 1
ATOM 1568 O O . ALA A 1 192 ? -18.162 -4.124 15.094 1.00 88.44 192 ALA A O 1
ATOM 1569 N N . ALA A 1 193 ? -17.061 -2.955 16.665 1.00 89.25 193 ALA A N 1
ATOM 1570 C CA . ALA A 1 193 ? -18.265 -2.519 17.369 1.00 89.25 193 ALA A CA 1
ATOM 1571 C C . ALA A 1 193 ? -19.142 -1.588 16.509 1.00 89.25 193 ALA A C 1
ATOM 1573 O O . ALA A 1 193 ? -20.358 -1.764 16.475 1.00 89.25 193 ALA A O 1
ATOM 1574 N N . LEU A 1 194 ? -18.538 -0.660 15.761 1.00 89.38 194 LEU A N 1
ATOM 1575 C CA . LEU A 1 194 ? -19.237 0.251 14.845 1.00 89.38 194 LEU A CA 1
ATOM 1576 C C . LEU A 1 194 ? -19.927 -0.486 13.687 1.00 89.38 194 LEU A C 1
ATOM 1578 O O . LEU A 1 194 ? -20.994 -0.076 13.239 1.00 89.38 194 LEU A O 1
ATOM 1582 N N . THR A 1 195 ? -19.375 -1.613 13.224 1.00 87.44 195 THR A N 1
ATOM 1583 C CA . THR A 1 195 ? -20.027 -2.430 12.182 1.00 87.44 195 THR A CA 1
ATOM 1584 C C . THR A 1 195 ? -21.241 -3.226 12.679 1.00 87.44 195 THR A C 1
ATOM 1586 O O . THR A 1 195 ? -21.989 -3.778 11.863 1.00 87.44 195 THR A O 1
ATOM 1589 N N . HIS A 1 196 ? -21.465 -3.301 13.996 1.00 84.50 196 HIS A N 1
ATOM 1590 C CA . HIS A 1 196 ? -22.560 -4.074 14.568 1.00 84.50 196 HIS A CA 1
ATOM 1591 C C . HIS A 1 196 ? -23.917 -3.424 14.267 1.00 84.50 196 HIS A C 1
ATOM 1593 O O . HIS A 1 196 ? -24.204 -2.300 14.679 1.00 84.50 196 HIS A O 1
ATOM 1599 N N . ARG A 1 197 ? -24.807 -4.165 13.599 1.00 78.06 197 ARG A N 1
ATOM 1600 C CA . ARG A 1 197 ? -26.173 -3.706 13.311 1.00 78.06 197 ARG A CA 1
ATOM 1601 C C . ARG A 1 197 ? -27.105 -4.056 14.478 1.00 78.06 197 ARG A C 1
ATOM 1603 O O . ARG A 1 197 ? -27.288 -5.242 14.749 1.00 78.06 197 ARG A O 1
ATOM 1610 N N . PRO A 1 198 ? -27.696 -3.077 15.185 1.00 81.12 198 PRO A N 1
ATOM 1611 C CA . PRO A 1 198 ? -28.599 -3.365 16.295 1.00 81.12 198 PRO A CA 1
ATOM 1612 C C . PRO A 1 198 ? -29.927 -3.952 15.808 1.00 81.12 198 PRO A C 1
ATOM 1614 O O . PRO A 1 198 ? -30.513 -3.472 14.842 1.00 81.12 198 PRO A O 1
ATOM 1617 N N . HIS A 1 199 ? -30.447 -4.942 16.534 1.00 78.75 199 HIS A N 1
ATOM 1618 C CA . HIS A 1 199 ? -31.810 -5.442 16.319 1.00 78.75 199 HIS A CA 1
ATOM 1619 C C . HIS A 1 199 ? -32.880 -4.529 16.945 1.00 78.75 199 HIS A C 1
ATOM 1621 O O . HIS A 1 199 ? -33.993 -4.455 16.433 1.00 78.75 199 HIS A O 1
ATOM 1627 N N . HIS A 1 200 ? -32.540 -3.817 18.028 1.00 83.44 200 HIS A N 1
ATOM 1628 C CA . HIS A 1 200 ? -33.447 -2.922 18.757 1.00 83.44 200 HIS A CA 1
ATOM 1629 C C . HIS A 1 200 ? -32.739 -1.602 19.137 1.00 83.44 200 HIS A C 1
ATOM 1631 O O . HIS A 1 200 ? -32.242 -1.477 20.264 1.00 83.44 200 HIS A O 1
ATOM 1637 N N . PRO A 1 201 ? -32.655 -0.627 18.210 1.00 82.81 201 PRO A N 1
ATOM 1638 C CA . PRO A 1 201 ? -31.908 0.620 18.416 1.00 82.81 201 PRO A CA 1
ATOM 1639 C C . PRO A 1 201 ? -32.500 1.519 19.518 1.00 82.81 201 PRO A C 1
ATOM 1641 O O . PRO A 1 201 ? -31.770 2.234 20.196 1.00 82.81 201 PRO A O 1
ATOM 1644 N N . ASP A 1 202 ? -33.798 1.411 19.802 1.00 84.06 202 ASP A N 1
ATOM 1645 C CA . ASP A 1 202 ? -34.468 2.256 20.804 1.00 84.06 202 ASP A CA 1
ATOM 1646 C C . ASP A 1 202 ? -34.255 1.791 22.259 1.00 84.06 202 ASP A C 1
ATOM 1648 O O . ASP A 1 202 ? -34.825 2.341 23.204 1.00 84.06 202 ASP A O 1
ATOM 1652 N N . THR A 1 203 ? -33.456 0.744 22.478 1.00 89.88 203 THR A N 1
ATOM 1653 C CA . THR A 1 203 ? -33.255 0.168 23.814 1.00 89.88 203 THR A CA 1
ATOM 1654 C C . THR A 1 203 ? -32.205 0.926 24.621 1.00 89.88 203 THR A C 1
ATOM 1656 O O . THR A 1 203 ? -31.181 1.364 24.098 1.00 89.88 203 THR A O 1
ATOM 1659 N N . LYS A 1 204 ? -32.393 0.989 25.948 1.00 89.56 204 LYS A N 1
ATOM 1660 C CA . LYS A 1 204 ? -31.374 1.521 26.874 1.00 89.56 204 LYS A CA 1
ATOM 1661 C C . LYS A 1 204 ? -30.031 0.796 26.741 1.00 89.56 204 LYS A C 1
ATOM 1663 O O . LYS A 1 204 ? -28.988 1.429 26.832 1.00 89.56 204 LYS A O 1
ATOM 1668 N N . SER A 1 205 ? -30.052 -0.512 26.484 1.00 87.44 205 SER A N 1
ATOM 1669 C CA . SER A 1 205 ? -28.845 -1.306 26.230 1.00 87.44 205 SER A CA 1
ATOM 1670 C C . SER A 1 205 ? -28.065 -0.826 25.010 1.00 87.44 205 SER A C 1
ATOM 1672 O O . SER A 1 205 ? -26.839 -0.836 25.041 1.00 87.44 205 SER A O 1
ATOM 1674 N N . TYR A 1 206 ? -28.750 -0.386 23.951 1.00 88.62 206 TYR A N 1
ATOM 1675 C CA . TYR A 1 206 ? -28.071 0.130 22.768 1.00 88.62 206 TYR A CA 1
ATOM 1676 C C . TYR A 1 206 ? -27.498 1.535 22.989 1.00 88.62 206 TYR A C 1
ATOM 1678 O O . TYR A 1 206 ? -26.390 1.812 22.541 1.00 88.62 206 TYR A O 1
ATOM 1686 N N . GLN A 1 207 ? -28.187 2.394 23.746 1.00 87.25 207 GLN A N 1
ATOM 1687 C CA . GLN A 1 207 ? -27.626 3.695 24.136 1.00 87.25 207 GLN A CA 1
ATOM 1688 C C . GLN A 1 207 ? -26.356 3.525 24.987 1.00 87.25 207 GLN A C 1
ATOM 1690 O O . GLN A 1 207 ? -25.330 4.113 24.660 1.00 87.25 207 GLN A O 1
ATOM 1695 N N . LEU A 1 208 ? -26.376 2.623 25.978 1.00 90.19 208 LEU A N 1
ATOM 1696 C CA . LEU A 1 208 ? -25.188 2.270 26.771 1.00 90.19 208 LEU A CA 1
ATOM 1697 C C . LEU A 1 208 ? -24.047 1.717 25.901 1.00 90.19 208 LEU A C 1
ATOM 1699 O O . LEU A 1 208 ? -22.881 2.022 26.130 1.00 90.19 208 LEU A O 1
ATOM 1703 N N . PHE A 1 209 ? -24.364 0.918 24.881 1.00 91.19 209 PHE A N 1
ATOM 1704 C CA . PHE A 1 209 ? -23.368 0.428 23.927 1.00 91.19 209 PHE A CA 1
ATOM 1705 C C . PHE A 1 209 ? -22.718 1.571 23.128 1.00 91.19 209 PHE A C 1
ATOM 1707 O O . PHE A 1 209 ? -21.497 1.587 22.976 1.00 91.19 209 PHE A O 1
ATOM 1714 N N . LYS A 1 210 ? -23.499 2.557 22.664 1.00 91.50 210 LYS A N 1
ATOM 1715 C CA . LYS A 1 210 ? -22.961 3.748 21.982 1.00 91.50 210 LYS A CA 1
ATOM 1716 C C . LYS A 1 210 ? -22.085 4.590 22.909 1.00 91.50 210 LYS A C 1
ATOM 1718 O O . LYS A 1 210 ? -21.015 5.021 22.487 1.00 91.50 210 LYS A O 1
ATOM 1723 N N . GLU A 1 211 ? -22.493 4.767 24.165 1.00 92.31 211 GLU A N 1
ATOM 1724 C CA . GLU A 1 211 ? -21.693 5.454 25.188 1.00 92.31 211 GLU A CA 1
ATOM 1725 C C . GLU A 1 211 ? -20.341 4.754 25.403 1.00 92.31 211 GLU A C 1
ATOM 1727 O O . GLU A 1 211 ? -19.302 5.406 25.365 1.00 92.31 211 GLU A O 1
ATOM 1732 N N . GLN A 1 212 ? -20.321 3.421 25.499 1.00 93.56 212 GLN A N 1
ATOM 1733 C CA . GLN A 1 212 ? -19.075 2.649 25.617 1.00 93.56 212 GLN A CA 1
ATOM 1734 C C . GLN A 1 212 ? -18.154 2.800 24.397 1.00 93.56 212 GLN A C 1
ATOM 1736 O O . GLN A 1 212 ? -16.929 2.835 24.541 1.00 93.56 212 GLN A O 1
ATOM 1741 N N . ILE A 1 213 ? -18.712 2.880 23.183 1.00 93.19 213 ILE A N 1
ATOM 1742 C CA . ILE A 1 213 ? -17.919 3.163 21.978 1.00 93.19 213 ILE A CA 1
ATOM 1743 C C . ILE A 1 213 ? -17.351 4.585 22.045 1.00 93.19 213 ILE A C 1
ATOM 1745 O O . ILE A 1 213 ? -16.161 4.772 21.787 1.00 93.19 213 ILE A O 1
ATOM 1749 N N . ALA A 1 214 ? -18.170 5.569 22.422 1.00 93.75 214 ALA A N 1
ATOM 1750 C CA . ALA A 1 214 ? -17.753 6.961 22.559 1.00 93.75 214 ALA A CA 1
ATOM 1751 C C . ALA A 1 214 ? -16.615 7.117 23.582 1.00 93.75 214 ALA A C 1
ATOM 1753 O O . ALA A 1 214 ? -15.630 7.799 23.306 1.00 93.75 214 ALA A O 1
ATOM 1754 N N . GLU A 1 215 ? -16.696 6.431 24.726 1.00 94.25 215 GLU A N 1
ATOM 1755 C CA . GLU A 1 215 ? -15.638 6.414 25.742 1.00 94.25 215 GLU A CA 1
ATOM 1756 C C . GLU A 1 215 ? -14.322 5.852 25.194 1.00 94.25 215 GLU A C 1
ATOM 1758 O O . GLU A 1 215 ? -13.258 6.442 25.403 1.00 94.25 215 GLU A O 1
ATOM 1763 N N . LYS A 1 216 ? -14.376 4.748 24.437 1.00 92.94 216 LYS A N 1
ATOM 1764 C CA . LYS A 1 216 ? -13.187 4.180 23.783 1.00 92.94 216 LYS A CA 1
ATOM 1765 C C . LYS A 1 216 ? -12.583 5.144 22.762 1.00 92.94 216 LYS A C 1
ATOM 1767 O O . LYS A 1 216 ? -11.368 5.336 22.759 1.00 92.94 216 LYS A O 1
ATOM 1772 N N . ILE A 1 217 ? -13.409 5.784 21.932 1.00 93.50 217 ILE A N 1
ATOM 1773 C CA . ILE A 1 217 ? -12.958 6.802 20.968 1.00 93.50 217 ILE A CA 1
ATOM 1774 C C . ILE A 1 217 ? -12.317 7.991 21.700 1.00 93.50 217 ILE A C 1
ATOM 1776 O O . ILE A 1 217 ? -11.244 8.452 21.305 1.00 93.50 217 ILE A O 1
ATOM 1780 N N . GLY A 1 218 ? -12.915 8.452 22.802 1.00 93.00 218 GLY A N 1
ATOM 1781 C CA . GLY A 1 218 ? -12.365 9.517 23.642 1.00 93.00 218 GLY A CA 1
ATOM 1782 C C . GLY A 1 218 ? -11.015 9.144 24.263 1.00 93.00 218 GLY A C 1
ATOM 1783 O O . GLY A 1 218 ? -10.085 9.953 24.261 1.00 93.00 218 GLY A O 1
ATOM 1784 N N . SER A 1 219 ? -10.869 7.899 24.727 1.00 92.88 219 SER A N 1
ATOM 1785 C CA . SER A 1 219 ? -9.601 7.365 25.237 1.00 92.88 219 SER A CA 1
ATOM 1786 C C . SER A 1 219 ? -8.515 7.301 24.158 1.00 92.88 219 SER A C 1
ATOM 1788 O O . SER A 1 219 ? -7.377 7.683 24.413 1.00 92.88 219 SER A O 1
ATOM 1790 N N . LEU A 1 220 ? -8.848 6.887 22.934 1.00 91.31 220 LEU A N 1
ATOM 1791 C CA . LEU A 1 220 ? -7.899 6.891 21.816 1.00 91.31 220 LEU A CA 1
ATOM 1792 C C . LEU A 1 220 ? -7.502 8.319 21.417 1.00 91.31 220 LEU A C 1
ATOM 1794 O O . LEU A 1 220 ? -6.326 8.600 21.182 1.00 91.31 220 LEU A O 1
ATOM 1798 N N . THR A 1 221 ? -8.461 9.243 21.415 1.00 90.94 221 THR A N 1
ATOM 1799 C CA . THR A 1 221 ? -8.220 10.657 21.093 1.00 90.94 221 THR A CA 1
ATOM 1800 C C . THR A 1 221 ? -7.271 11.308 22.102 1.00 90.94 221 THR A C 1
ATOM 1802 O O . THR A 1 221 ? -6.363 12.040 21.709 1.00 90.94 221 THR A O 1
ATOM 1805 N N . SER A 1 222 ? -7.406 11.000 23.399 1.00 91.12 222 SER A N 1
ATOM 1806 C CA . SER A 1 222 ? -6.502 11.522 24.439 1.00 91.12 222 SER A CA 1
ATOM 1807 C C . SER A 1 222 ? -5.072 10.974 24.341 1.00 91.12 222 SER A C 1
ATOM 1809 O O . SER A 1 222 ? -4.143 11.583 24.866 1.00 91.12 222 SER A O 1
ATOM 1811 N N . GLN A 1 223 ? -4.871 9.876 23.606 1.00 86.50 223 GLN A N 1
ATOM 1812 C CA . GLN A 1 223 ? -3.556 9.337 23.251 1.00 86.50 223 GLN A CA 1
ATOM 1813 C C . GLN A 1 223 ? -2.953 9.971 21.979 1.00 86.50 223 GLN A C 1
ATOM 1815 O O . GLN A 1 223 ? -1.997 9.424 21.417 1.00 86.50 223 GLN A O 1
ATOM 1820 N N . SER A 1 224 ? -3.494 11.109 21.531 1.00 83.81 224 SER A N 1
ATOM 1821 C CA . SER A 1 224 ? -3.076 11.859 20.337 1.00 83.81 224 SER A CA 1
ATOM 1822 C C . SER A 1 224 ? -3.304 11.127 19.007 1.00 83.81 224 SER A C 1
ATOM 1824 O O . SER A 1 224 ? -2.569 11.349 18.045 1.00 83.81 224 SER A O 1
ATOM 1826 N N . LEU A 1 225 ? -4.310 10.249 18.933 1.00 82.81 225 LEU A N 1
ATOM 1827 C CA . LEU A 1 225 ? -4.751 9.636 17.675 1.00 82.81 225 LEU A CA 1
ATOM 1828 C C . LEU A 1 225 ? -5.848 10.486 17.021 1.00 82.81 225 LEU A C 1
ATOM 1830 O O . LEU A 1 225 ? -6.812 10.876 17.681 1.00 82.81 225 LEU A O 1
ATOM 1834 N N . ASP A 1 226 ? -5.746 10.712 15.708 1.00 84.25 226 ASP A N 1
ATOM 1835 C CA . ASP A 1 226 ? -6.838 11.297 14.921 1.00 84.25 226 ASP A CA 1
ATOM 1836 C C . ASP A 1 226 ? -7.987 10.287 14.785 1.00 84.25 226 ASP A C 1
ATOM 1838 O O . ASP A 1 226 ? -7.984 9.410 13.919 1.00 84.25 226 ASP A O 1
ATOM 1842 N N . CYS A 1 227 ? -8.974 10.415 15.671 1.00 88.12 227 CYS A N 1
ATOM 1843 C CA . CYS A 1 227 ? -10.164 9.569 15.696 1.00 88.12 227 CYS A CA 1
ATOM 1844 C C . CYS A 1 227 ? -11.383 10.230 15.039 1.00 88.12 227 CYS A C 1
ATOM 1846 O O . CYS A 1 227 ? -12.486 9.691 15.136 1.00 88.12 227 CYS A O 1
ATOM 1848 N N . ALA A 1 228 ? -11.219 11.363 14.342 1.00 85.62 228 ALA A N 1
ATOM 1849 C CA . ALA A 1 228 ? -12.327 12.032 13.658 1.00 85.62 228 ALA A CA 1
ATOM 1850 C C . ALA A 1 228 ? -13.098 11.110 12.686 1.00 85.62 228 ALA A C 1
ATOM 1852 O O . ALA A 1 228 ? -14.328 11.205 12.633 1.00 85.62 228 ALA A O 1
ATOM 1853 N N . PRO A 1 229 ? -12.449 10.175 11.952 1.00 86.19 229 PRO A N 1
ATOM 1854 C CA . PRO A 1 229 ? -13.173 9.194 11.146 1.00 86.19 229 PRO A CA 1
ATOM 1855 C C . PRO A 1 229 ? -14.068 8.265 11.978 1.00 86.19 229 PRO A C 1
ATOM 1857 O O . PRO A 1 229 ? -15.208 8.030 11.589 1.00 86.19 229 PRO A O 1
ATOM 1860 N N . LEU A 1 230 ? -13.583 7.785 13.130 1.00 89.44 230 LEU A N 1
ATOM 1861 C CA . LEU A 1 230 ? -14.339 6.892 14.018 1.00 89.44 230 LEU A CA 1
ATOM 1862 C C . LEU A 1 230 ? -15.536 7.616 14.635 1.00 89.44 230 LEU A C 1
ATOM 1864 O O . LEU A 1 230 ? -16.631 7.064 14.683 1.00 89.44 230 LEU A O 1
ATOM 1868 N N . GLN A 1 231 ? -15.344 8.874 15.045 1.00 90.19 231 GLN A N 1
ATOM 1869 C CA . GLN A 1 231 ? -16.428 9.700 15.572 1.00 90.19 231 GLN A CA 1
ATOM 1870 C C . GLN A 1 231 ? -17.529 9.894 14.526 1.00 90.19 231 GLN A C 1
ATOM 1872 O O . GLN A 1 231 ? -18.706 9.712 14.815 1.00 90.19 231 GLN A O 1
ATOM 1877 N N . LYS A 1 232 ? -17.146 10.173 13.276 1.00 89.06 232 LYS A N 1
ATOM 1878 C CA . LYS A 1 232 ? -18.100 10.341 12.178 1.00 89.06 232 LYS A CA 1
ATOM 1879 C C . LYS A 1 232 ? -18.913 9.070 11.892 1.00 89.06 232 LYS A C 1
ATOM 1881 O O . LYS A 1 232 ? -20.051 9.182 11.439 1.00 89.06 232 LYS A O 1
ATOM 1886 N N . GLU A 1 233 ? -18.334 7.885 12.076 1.00 90.25 233 GLU A N 1
ATOM 1887 C CA . GLU A 1 233 ? -19.065 6.617 11.952 1.00 90.25 233 GLU A CA 1
ATOM 1888 C C . GLU A 1 233 ? -19.997 6.375 13.142 1.00 90.25 233 GLU A C 1
ATOM 1890 O O . GLU A 1 233 ? -21.141 5.975 12.936 1.00 90.25 233 GLU A O 1
ATOM 1895 N N . LEU A 1 234 ? -19.552 6.684 14.365 1.00 90.50 234 LEU A N 1
ATOM 1896 C CA . LEU A 1 234 ? -20.391 6.627 15.565 1.00 90.50 234 LEU A CA 1
ATOM 1897 C C . LEU A 1 234 ? -21.629 7.526 15.431 1.00 90.50 234 LEU A C 1
ATOM 1899 O O . LEU A 1 234 ? -22.736 7.088 15.733 1.00 90.50 234 LEU A O 1
ATOM 1903 N N . ASP A 1 235 ? -21.460 8.745 14.917 1.00 89.56 235 ASP A N 1
ATOM 1904 C CA . ASP A 1 235 ? -22.548 9.713 14.719 1.00 89.56 235 ASP A CA 1
ATOM 1905 C C . ASP A 1 235 ? -23.577 9.260 13.661 1.00 89.56 235 ASP A C 1
ATOM 1907 O O . ASP A 1 235 ? -24.679 9.802 13.590 1.00 89.56 235 ASP A O 1
ATOM 1911 N N . GLN A 1 236 ? -23.223 8.284 12.815 1.00 87.62 236 GLN A N 1
ATOM 1912 C CA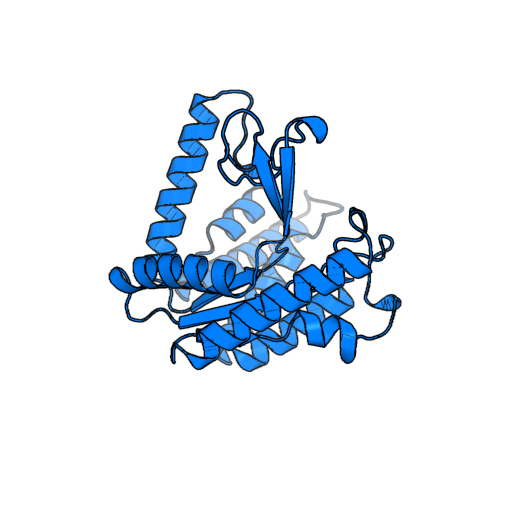 . GLN A 1 236 ? -24.111 7.697 11.804 1.00 87.62 236 GLN A CA 1
ATOM 1913 C C . GLN A 1 236 ? -24.849 6.450 12.302 1.00 87.62 236 GLN A C 1
ATOM 1915 O O . GLN A 1 236 ? -25.680 5.909 11.567 1.00 87.62 236 GLN A O 1
ATOM 1920 N N . LEU A 1 237 ? -24.553 5.973 13.516 1.00 85.38 237 LEU A N 1
ATOM 1921 C CA . LEU A 1 237 ? -25.312 4.884 14.116 1.00 85.38 237 LEU A CA 1
ATOM 1922 C C . LEU A 1 237 ? -26.748 5.336 14.445 1.00 85.38 237 LEU A C 1
ATOM 1924 O O . LEU A 1 237 ? -26.955 6.499 14.799 1.00 85.38 237 LEU A O 1
ATOM 1928 N N . PRO A 1 238 ? -27.737 4.428 14.326 1.00 77.56 238 PRO A N 1
ATOM 1929 C CA . PRO A 1 238 ? -29.139 4.728 14.612 1.00 77.56 238 PRO A CA 1
ATOM 1930 C C . PRO A 1 238 ? -29.417 5.111 16.078 1.00 77.56 238 PRO A C 1
ATOM 1932 O O . PRO A 1 238 ? -28.565 4.905 16.979 1.00 77.56 238 PRO A O 1
#

pLDDT: mean 90.65, std 7.7, range [56.62, 98.69]

Sequence (238 aa):
MIHSSLASTQREQSVSQANKSLIRLREQLLSGRLLILTLGSSWVYEIKDNPQAVAHNHKLPLDRFNKSLISHPEISKHLARAIKLIRAENEDIDICLTVSPVRHLRDGLRENNLSKAHLLLAAHQLETEFEHISYFPAYELLIDELRDYRFYKEDLAHPSKQATDYIWRCFSETFLTDTCRRRCGEIESVLAALTHRPHHPDTKSYQLFKEQIAEKIGSLTSQSLDCAPLQKELDQLP

Secondary structure (DSSP, 8-state):
---GGG--SSHHHHHHHHHHHHHHHHHHHHH-SEEEEEE--SEEEEETTEEEEE-STT---GGGEEEEE--HHHHHHHHHHHHHHHHTT-TT-EEEEEE-----GGG-HHHHHHHHHHHHHHHHHHHHH-TTEEEE-HHHIIIIIS-SGGGB-TTSSSBPHHHHHHHHHHHHHHHS-HHHHHHHHHHHHHHHHHTPPPS-TTSHHHHHHHHHHHHHHHHHHHTT---HHHHHHHTT--

Foldseek 3Di:
DDAPVLDDPDPVSSVVSVVVVVVVVLVCLLPPQEDEDEAEWQKWWAFPVGRDTDDCRPVPDSVRTDIDRDALVVVLVVVVVVVVVSCVNPVNHAYEYEYDLFAPPVVHPVRRVVGSVSSVSNLVVNVVVDVSYHYQYLNCCCCPVVVDCVQADPVSGHGDPVSVVVSVVVVCVPPPDPVRVVLVVLVVVLVVLLPDADPDCPDPVNVVSLVVSVVSLVVSVVVVDPCVVSVVSSVPHD

Radius of gyration: 21.07 Å; chains: 1; bounding box: 55×45×56 Å